Protein AF-A0A8S2G785-F1 (afdb_monomer_lite)

Sequence (229 aa):
SEGKLSAEMQEKLFAELAQNLASLPPELRAKITEQLIKSMDSLPPEVREQVIQQLLSTIDTLPEEERQKVLHDLVKNLASMPEEARHQLINKLMENMNDLEPESRIRLLQELLRDADGLTPAMRDNILQNLLDSLDTLPPEERERVLAELTKNLANLPPSIRQQLIDKLLEKSEELPPEIRDQMYAELLKNVTDMPDEMKRKLVVELLKNVDNMPTSIRQQVMKVIYNS

Foldseek 3Di:
DDDDDPLVRVLVVLLVCLVCLQVDDQVVSLVNLVVSLVCLVVHDPVSSQSNLVSCLVCLVVHDLVSSLVSLVSVLVCLLVYDLVSNVSSLVSCLVCLVVDQLVSSLVSLVSCLVPVVSDDPVSVLSSLVSNLVSLVNDDPVVSLVSLQVCLVCLVVDDPVSSVSSLVVCLVCLVVHDLVSNQSNLVSCLVCVVVDDPVSNVSSLVSCVVCLVVYDPVSNVSSVVSVVVD

pLDDT: mean 85.65, std 6.54, range [39.78, 94.06]

Radius of gyration: 23.66 Å; chains: 1; bounding box: 61×34×66 Å

Organism: NCBI:txid1234261

Structure (mmCIF, N/CA/C/O backbone):
data_AF-A0A8S2G785-F1
#
_entry.id   AF-A0A8S2G785-F1
#
loop_
_atom_site.group_PDB
_atom_site.id
_atom_site.type_symbol
_atom_site.label_atom_id
_atom_site.label_alt_id
_atom_site.label_comp_id
_atom_site.label_asym_id
_atom_site.label_entity_id
_atom_site.label_seq_id
_atom_site.pdbx_PDB_ins_code
_atom_site.Cartn_x
_atom_site.Cartn_y
_atom_site.Cartn_z
_atom_site.occupancy
_atom_site.B_iso_or_equiv
_atom_site.auth_seq_id
_atom_site.auth_comp_id
_atom_site.auth_asym_id
_atom_site.auth_atom_id
_atom_site.pdbx_PDB_model_num
ATOM 1 N N . SER A 1 1 ? -33.234 21.925 27.167 1.00 39.78 1 SER A N 1
ATOM 2 C CA . SER A 1 1 ? -31.847 21.865 26.665 1.00 39.78 1 SER A CA 1
ATOM 3 C C . SER A 1 1 ? -31.346 20.457 26.907 1.00 39.78 1 SER A C 1
ATOM 5 O O . SER A 1 1 ? -30.951 20.118 28.013 1.00 39.78 1 SER A O 1
ATOM 7 N N . GLU A 1 2 ? -31.514 19.594 25.911 1.00 42.72 2 GLU A N 1
ATOM 8 C CA . GLU A 1 2 ? -31.227 18.165 26.019 1.00 42.72 2 GLU A CA 1
ATOM 9 C C . GLU A 1 2 ? -29.713 17.903 26.085 1.00 42.72 2 GLU A C 1
ATOM 11 O O . GLU A 1 2 ? -28.960 18.261 25.184 1.00 42.72 2 GLU A O 1
ATOM 16 N N . GLY A 1 3 ? -29.282 17.285 27.186 1.00 51.62 3 GLY A N 1
ATOM 17 C CA . GLY A 1 3 ? -28.557 16.015 27.127 1.00 51.62 3 GLY A CA 1
ATOM 18 C C . GLY A 1 3 ? -27.138 15.974 26.556 1.00 51.62 3 GLY A C 1
ATOM 19 O O . GLY A 1 3 ? -26.745 14.914 26.080 1.00 51.62 3 GLY A O 1
ATOM 20 N N . LYS A 1 4 ? -26.336 17.045 26.603 1.00 59.59 4 LYS A N 1
ATOM 21 C CA . LYS A 1 4 ? -24.883 16.881 26.405 1.00 59.59 4 LYS A CA 1
ATOM 22 C C . LYS A 1 4 ? -24.244 16.367 27.696 1.00 59.59 4 LYS A C 1
ATOM 24 O O . LYS A 1 4 ? -24.223 17.076 28.698 1.00 59.59 4 LYS A O 1
ATOM 29 N N . LEU A 1 5 ? -23.742 15.130 27.654 1.00 70.19 5 LEU A N 1
ATOM 30 C CA . LEU A 1 5 ? -22.803 14.599 28.647 1.00 70.19 5 LEU A CA 1
ATOM 31 C C . LEU A 1 5 ? -21.617 15.568 28.785 1.00 70.19 5 LEU A C 1
ATOM 33 O O . LEU A 1 5 ? -21.203 16.171 27.792 1.00 70.19 5 LEU A O 1
ATOM 37 N N . SER A 1 6 ? -21.082 15.733 29.998 1.00 83.31 6 SER A N 1
ATOM 38 C CA . SER A 1 6 ? -19.836 16.486 30.173 1.00 83.31 6 SER A CA 1
ATOM 39 C C . SER A 1 6 ? -18.691 15.776 29.442 1.00 83.31 6 SER A C 1
ATOM 41 O O . SER A 1 6 ? -18.745 14.559 29.257 1.00 83.31 6 SER A O 1
ATOM 43 N N . ALA A 1 7 ? -17.653 16.520 29.046 1.00 80.94 7 ALA A N 1
ATOM 44 C CA . ALA A 1 7 ? -16.472 15.945 28.395 1.00 80.94 7 ALA A CA 1
ATOM 45 C C . ALA A 1 7 ? -15.877 14.795 29.230 1.00 80.94 7 ALA A C 1
ATOM 47 O O . ALA A 1 7 ? -15.703 13.695 28.720 1.00 80.94 7 ALA A O 1
ATOM 48 N N . GLU A 1 8 ? -15.744 14.989 30.545 1.00 81.62 8 GLU A N 1
ATOM 49 C CA . GLU A 1 8 ? -15.277 13.955 31.480 1.00 81.62 8 GLU A CA 1
ATOM 50 C C . GLU A 1 8 ? -16.144 12.682 31.468 1.00 81.62 8 GLU A C 1
ATOM 52 O O . GLU A 1 8 ? -15.631 11.564 31.533 1.00 81.62 8 GLU A O 1
ATOM 57 N N . MET A 1 9 ? -17.474 12.817 31.374 1.00 83.75 9 MET A N 1
ATOM 58 C CA . MET A 1 9 ? -18.365 11.654 31.296 1.00 83.75 9 MET A CA 1
ATOM 59 C C . MET A 1 9 ? -18.249 10.938 29.948 1.00 83.75 9 MET A C 1
ATOM 61 O O . MET A 1 9 ? -18.355 9.714 29.910 1.00 83.75 9 MET A O 1
ATOM 65 N N . GLN A 1 10 ? -18.037 11.678 28.856 1.00 81.06 10 GLN A N 1
ATOM 66 C CA . GLN A 1 10 ? -17.811 11.093 27.532 1.00 81.06 10 GLN A CA 1
ATOM 67 C C . GLN A 1 10 ? -16.492 10.322 27.493 1.00 81.06 10 GLN A C 1
ATOM 69 O O . GLN A 1 10 ? -16.475 9.174 27.062 1.00 81.06 10 GLN A O 1
ATOM 74 N N . GLU A 1 11 ? -15.415 10.912 28.002 1.00 82.50 11 GLU A N 1
ATOM 75 C CA . GLU A 1 11 ? -14.097 10.279 28.104 1.00 82.50 11 GLU A CA 1
ATOM 76 C C . GLU A 1 11 ? -14.158 8.975 28.896 1.00 82.50 11 GLU A C 1
ATOM 78 O O . GLU A 1 11 ? -13.703 7.932 28.423 1.00 82.50 11 GLU A O 1
ATOM 83 N N . LYS A 1 12 ? -14.797 9.010 30.072 1.00 86.00 12 LYS A N 1
ATOM 84 C CA . LYS A 1 12 ? -14.968 7.822 30.912 1.00 86.00 12 LYS A CA 1
ATOM 85 C C . LYS A 1 12 ? -15.784 6.738 30.210 1.00 86.00 12 LYS A C 1
ATOM 87 O O . LYS A 1 12 ? -15.412 5.570 30.273 1.00 86.00 12 LYS A O 1
ATOM 92 N N . LEU A 1 13 ? -16.862 7.121 29.524 1.00 87.00 13 LEU A N 1
ATOM 93 C CA . LEU A 1 13 ? -17.687 6.186 28.762 1.00 87.00 13 LEU A CA 1
ATOM 94 C C . LEU A 1 13 ? -16.885 5.524 27.636 1.00 87.00 13 LEU A C 1
ATOM 96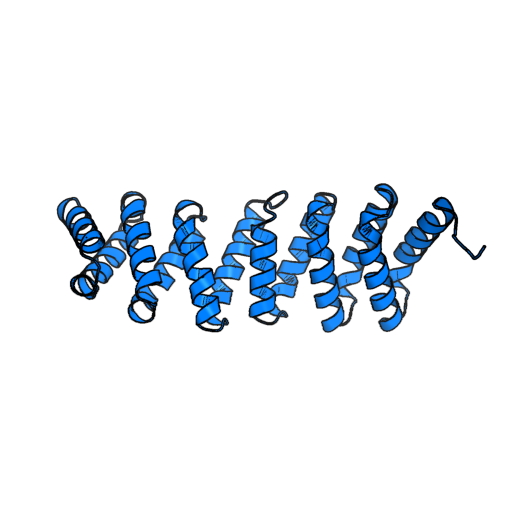 O O . LEU A 1 13 ? -16.971 4.312 27.470 1.00 87.00 13 LEU A O 1
ATOM 100 N N . PHE A 1 14 ? -16.096 6.287 26.877 1.00 86.31 14 PHE A N 1
ATOM 101 C CA . PHE A 1 14 ? -15.273 5.731 25.802 1.00 86.31 14 PHE A CA 1
ATOM 102 C C . PHE A 1 14 ? -14.193 4.783 26.326 1.00 86.31 14 PHE A C 1
ATOM 104 O O . PHE A 1 14 ? -14.017 3.703 25.763 1.00 86.31 14 PHE A O 1
ATOM 111 N N . ALA A 1 15 ? -13.525 5.137 27.427 1.00 84.69 15 ALA A N 1
ATOM 112 C CA . ALA A 1 15 ? -12.554 4.258 28.073 1.00 84.69 15 ALA A CA 1
ATOM 113 C C . ALA A 1 15 ? -13.204 2.950 28.563 1.00 84.69 15 ALA A C 1
ATOM 115 O O . ALA A 1 15 ? -12.663 1.866 28.349 1.00 84.69 15 ALA A O 1
ATOM 116 N N . GLU A 1 16 ? -14.389 3.030 29.172 1.00 88.31 16 GLU A N 1
ATOM 117 C CA . GLU A 1 16 ? -15.129 1.858 29.649 1.00 88.31 16 GLU A CA 1
ATOM 118 C C . GLU A 1 16 ? -15.635 0.979 28.494 1.00 88.31 16 GLU A C 1
ATOM 120 O O . GLU A 1 16 ? -15.522 -0.248 28.554 1.00 88.31 16 GLU A O 1
ATOM 125 N N . LEU A 1 17 ? -16.140 1.585 27.414 1.00 87.19 17 LEU A N 1
ATOM 126 C CA . LEU A 1 17 ? -16.543 0.867 26.201 1.00 87.19 17 LEU A CA 1
ATOM 127 C C . LEU A 1 17 ? -15.363 0.148 25.554 1.00 87.19 17 LEU A C 1
ATOM 129 O O . LEU A 1 17 ? -15.513 -1.003 25.148 1.00 87.19 17 LEU A O 1
ATOM 133 N N . ALA A 1 18 ? -14.197 0.795 25.487 1.00 84.50 18 ALA A N 1
ATOM 134 C CA . ALA A 1 18 ? -12.985 0.160 24.998 1.00 84.50 18 ALA A CA 1
ATOM 135 C C . ALA A 1 18 ? -12.638 -1.053 25.867 1.00 84.50 18 ALA A C 1
ATOM 137 O O . ALA A 1 18 ? -12.607 -2.168 25.356 1.00 84.50 18 ALA A O 1
ATOM 138 N N . GLN A 1 19 ? -12.473 -0.882 27.182 1.00 87.81 19 GLN A N 1
ATOM 139 C CA . GLN A 1 19 ? -12.072 -1.969 28.090 1.00 87.81 19 GLN A CA 1
ATOM 140 C C . GLN A 1 19 ? -12.989 -3.199 28.030 1.00 87.81 19 GLN A C 1
ATOM 142 O O . GLN A 1 19 ? -12.530 -4.325 28.21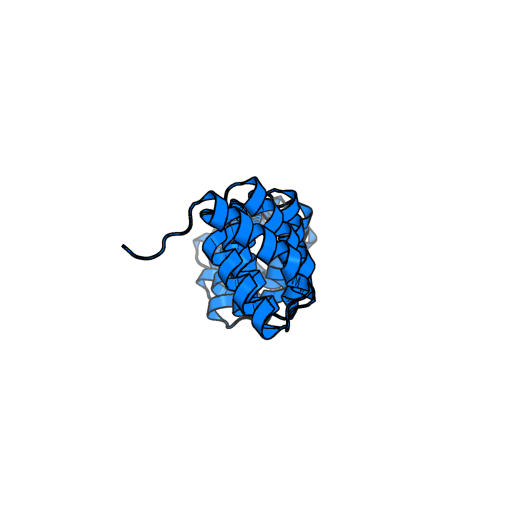5 1.00 87.81 19 GLN A O 1
ATOM 147 N N . ASN A 1 20 ? -14.278 -3.003 27.745 1.00 89.44 20 ASN A N 1
ATOM 148 C CA . ASN A 1 20 ? -15.253 -4.087 27.642 1.00 89.44 20 ASN A CA 1
ATOM 149 C C . ASN A 1 20 ? -15.464 -4.601 26.208 1.00 89.44 20 ASN A C 1
ATOM 151 O O . ASN A 1 20 ? -16.244 -5.524 26.001 1.00 89.44 20 ASN A O 1
ATOM 155 N N . LEU A 1 21 ? -14.773 -4.062 25.203 1.00 87.38 21 LEU A N 1
ATOM 156 C CA . LEU A 1 21 ? -15.019 -4.378 23.794 1.00 87.38 21 LEU A CA 1
ATOM 157 C C . LEU A 1 21 ? -14.899 -5.880 23.489 1.00 87.38 21 LEU A C 1
ATOM 159 O O . LEU A 1 21 ? -15.737 -6.452 22.788 1.00 87.38 21 LEU A O 1
ATOM 163 N N . ALA A 1 22 ? -13.893 -6.538 24.071 1.00 85.06 22 ALA A N 1
ATOM 164 C CA . ALA A 1 22 ? -13.641 -7.967 23.897 1.00 85.06 22 ALA A CA 1
ATOM 165 C C . ALA A 1 22 ? -14.739 -8.871 24.491 1.00 85.06 22 ALA A C 1
ATOM 167 O O . ALA A 1 22 ? -14.868 -10.022 24.074 1.00 85.06 22 ALA A O 1
ATOM 168 N N . SER A 1 23 ? -15.532 -8.381 25.451 1.00 88.44 23 SER A N 1
ATOM 169 C CA . SER A 1 23 ? -16.604 -9.153 26.097 1.00 88.44 23 SER A CA 1
ATOM 170 C C . SER A 1 23 ? -17.970 -8.976 25.425 1.00 88.44 23 SER A C 1
ATOM 172 O O . SER A 1 23 ? -18.900 -9.726 25.719 1.00 88.44 23 SER A O 1
ATOM 174 N N . LEU A 1 24 ? -18.099 -8.026 24.490 1.00 87.62 24 LEU A N 1
ATOM 175 C CA . LEU A 1 24 ? -19.346 -7.780 23.766 1.00 87.62 24 LEU A CA 1
ATOM 176 C C . LEU A 1 24 ? -19.645 -8.882 22.733 1.00 87.62 24 LEU A C 1
ATOM 178 O O . LEU A 1 24 ? -18.708 -9.412 22.131 1.00 87.62 24 LEU A O 1
ATOM 182 N N . PRO A 1 25 ? -20.929 -9.181 22.453 1.00 87.06 25 PRO A N 1
ATOM 183 C CA . PRO A 1 25 ? -21.330 -9.980 21.294 1.00 87.06 25 PRO A CA 1
ATOM 184 C C . PRO A 1 25 ? -20.774 -9.407 19.976 1.00 87.06 25 PRO A C 1
ATOM 186 O O . PRO A 1 25 ? -20.652 -8.181 19.882 1.00 87.06 25 PRO A O 1
ATOM 189 N N . PRO A 1 26 ? -20.474 -10.237 18.956 1.00 80.12 26 PRO A N 1
ATOM 190 C CA . PRO A 1 26 ? -19.818 -9.794 17.720 1.00 80.12 26 PRO A CA 1
ATOM 191 C C . PRO A 1 26 ? -20.488 -8.596 17.030 1.00 80.12 26 PRO A C 1
ATOM 193 O O . PRO A 1 26 ? -19.808 -7.644 16.650 1.00 80.12 26 PRO A O 1
ATOM 196 N N . GLU A 1 27 ? -21.817 -8.589 16.935 1.00 77.69 27 GLU A N 1
ATOM 197 C CA . GLU A 1 27 ? -22.583 -7.538 16.252 1.00 77.69 27 GLU A CA 1
ATOM 198 C C . GLU A 1 27 ? -22.521 -6.206 17.012 1.00 77.69 27 GLU A C 1
ATOM 200 O O . GLU A 1 27 ? -22.412 -5.130 16.420 1.00 77.69 27 GLU A O 1
ATOM 205 N N . LEU A 1 28 ? -22.561 -6.268 18.348 1.00 85.88 28 LEU A N 1
ATOM 206 C CA . LEU A 1 28 ? -22.390 -5.087 19.193 1.00 85.88 28 LEU A CA 1
ATOM 207 C C . LEU A 1 28 ? -20.941 -4.605 19.169 1.00 85.88 28 LEU A C 1
ATOM 209 O O . LEU A 1 28 ? -20.712 -3.399 19.117 1.00 85.88 28 LEU A O 1
ATOM 213 N N . ARG A 1 29 ? -19.974 -5.525 19.149 1.00 87.50 29 ARG A N 1
ATOM 214 C CA . ARG A 1 29 ? -18.547 -5.209 19.065 1.00 87.50 29 ARG A CA 1
ATOM 215 C C . ARG A 1 29 ? -18.236 -4.408 17.807 1.00 87.50 29 ARG A C 1
ATOM 217 O O . ARG A 1 29 ? -17.690 -3.320 17.932 1.00 87.50 29 ARG A O 1
ATOM 224 N N . ALA A 1 30 ? -18.656 -4.878 16.631 1.00 83.94 30 ALA A N 1
ATOM 225 C CA . ALA A 1 30 ? -18.432 -4.172 15.366 1.00 83.94 30 ALA A CA 1
ATOM 226 C C . ALA A 1 30 ? -19.013 -2.746 15.388 1.00 83.94 30 ALA A C 1
ATOM 228 O O . ALA A 1 30 ? -18.335 -1.780 15.032 1.00 83.94 30 ALA A O 1
ATOM 229 N N . LYS A 1 31 ? -20.243 -2.589 15.895 1.00 86.19 31 LYS A N 1
ATOM 230 C CA . LYS A 1 31 ? -20.902 -1.279 16.003 1.00 86.19 31 LYS A CA 1
ATOM 231 C C . LYS A 1 31 ? -20.180 -0.328 16.961 1.00 86.19 31 LYS A C 1
ATOM 233 O O . LYS A 1 31 ? -20.042 0.854 16.649 1.00 86.19 31 LYS A O 1
ATOM 238 N N . ILE A 1 32 ? -19.744 -0.819 18.122 1.00 89.38 32 ILE A N 1
ATOM 239 C CA . ILE A 1 32 ? -18.993 -0.011 19.091 1.00 89.38 32 ILE A CA 1
ATOM 240 C C . ILE A 1 32 ? -17.613 0.343 18.534 1.00 89.38 32 ILE A C 1
ATOM 242 O O . ILE A 1 32 ? -17.214 1.500 18.633 1.00 89.38 32 ILE A O 1
ATOM 246 N N . THR A 1 33 ? -16.924 -0.590 17.877 1.00 89.56 33 THR A N 1
ATOM 247 C CA . THR A 1 33 ? -15.655 -0.322 17.192 1.00 89.56 33 THR A CA 1
ATOM 248 C C . THR A 1 33 ? -15.793 0.800 16.164 1.00 89.56 33 THR A C 1
ATOM 250 O O . THR A 1 33 ? -15.006 1.743 16.184 1.00 89.56 33 THR A O 1
ATOM 253 N N . GLU A 1 34 ? -16.820 0.760 15.311 1.00 86.56 34 GLU A N 1
ATOM 254 C CA . GLU A 1 34 ? -17.068 1.822 14.329 1.00 86.56 34 GLU A CA 1
ATOM 255 C C . GLU A 1 34 ? -17.279 3.189 15.004 1.00 86.56 34 GLU A C 1
ATOM 257 O O . GLU A 1 34 ? -16.770 4.208 14.533 1.00 86.56 34 GLU A O 1
ATOM 262 N N . GLN A 1 35 ? -18.007 3.230 16.124 1.00 88.44 35 GLN A N 1
ATOM 263 C CA . GLN A 1 35 ? -18.200 4.466 16.887 1.00 88.44 35 GLN A CA 1
ATOM 264 C C . GLN A 1 35 ? -16.898 4.974 17.510 1.00 88.44 35 GLN A C 1
ATOM 266 O O . GLN A 1 35 ? -16.619 6.169 17.425 1.00 88.44 35 GLN A O 1
ATOM 271 N N . LEU A 1 36 ? -16.091 4.082 18.089 1.00 90.69 36 LEU A N 1
ATOM 272 C CA . LEU A 1 36 ? -14.797 4.427 18.675 1.00 90.69 36 LEU A CA 1
ATOM 273 C C . LEU A 1 36 ? -13.855 5.035 17.631 1.00 90.69 36 LEU A C 1
ATOM 275 O O . LEU A 1 36 ? -13.264 6.082 17.887 1.00 90.69 36 LEU A O 1
ATOM 279 N N . ILE A 1 37 ? -13.778 4.439 16.438 1.00 90.12 37 ILE A N 1
ATOM 280 C CA . ILE A 1 37 ? -12.93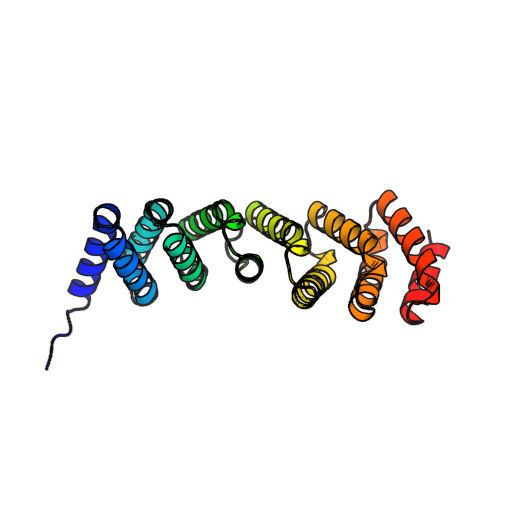4 4.950 15.349 1.00 90.12 37 ILE A CA 1
ATOM 281 C C . ILE A 1 37 ? -13.420 6.324 14.873 1.00 90.12 37 ILE A C 1
ATOM 283 O O . ILE A 1 37 ? -12.615 7.237 14.716 1.00 90.12 37 ILE A O 1
ATOM 287 N N . LYS A 1 38 ? -14.735 6.521 14.705 1.00 88.50 38 LYS A N 1
ATOM 288 C CA . LYS A 1 38 ? -15.301 7.825 14.298 1.00 88.50 38 LYS A CA 1
ATOM 289 C C . LYS A 1 38 ? -15.067 8.937 15.317 1.00 88.50 38 LYS A C 1
ATOM 291 O O . LYS A 1 38 ? -15.037 10.105 14.942 1.00 88.50 38 LYS A O 1
ATOM 296 N N . SER A 1 39 ? -14.951 8.593 16.595 1.00 88.25 39 SER A N 1
ATOM 297 C CA . SER A 1 39 ? -14.707 9.558 17.667 1.00 88.25 39 SER A CA 1
ATOM 298 C C . SER A 1 39 ? -13.222 9.792 17.948 1.00 88.25 39 SER A C 1
ATOM 300 O O . SER A 1 39 ? -12.910 10.691 18.726 1.00 88.25 39 SER A O 1
ATOM 302 N N . MET A 1 40 ? -12.314 9.049 17.311 1.00 87.00 40 MET A N 1
ATOM 303 C CA . MET A 1 40 ? -10.894 8.976 17.665 1.00 87.00 40 MET A CA 1
ATOM 304 C C . MET A 1 40 ? -10.188 10.336 17.730 1.00 87.00 40 MET A C 1
ATOM 306 O O . MET A 1 40 ? -9.513 10.626 18.718 1.00 87.00 40 MET A O 1
ATOM 310 N N . ASP A 1 41 ? -10.407 11.205 16.744 1.00 85.56 41 ASP A N 1
ATOM 311 C CA . ASP A 1 41 ? -9.791 12.541 16.695 1.00 85.56 41 ASP A CA 1
ATOM 312 C C . ASP A 1 41 ? -10.284 13.491 17.795 1.00 85.56 41 ASP A C 1
ATOM 314 O O . ASP A 1 41 ? -9.602 14.455 18.143 1.00 85.56 41 ASP A O 1
ATOM 318 N N . SER A 1 42 ? -11.465 13.225 18.358 1.00 85.88 42 SER A N 1
ATOM 319 C CA . SER A 1 42 ? -12.061 14.036 19.425 1.00 85.88 42 SER A CA 1
ATOM 320 C C . SER A 1 42 ? -11.696 13.570 20.836 1.00 85.88 42 SER A C 1
ATOM 322 O O . SER A 1 42 ? -12.042 14.246 21.804 1.00 85.88 42 SER A O 1
ATOM 324 N N . LEU A 1 43 ? -11.012 12.428 20.965 1.00 85.25 43 LEU A N 1
ATOM 325 C CA . LEU A 1 43 ? -10.616 11.874 22.257 1.00 85.25 43 LEU A CA 1
ATOM 326 C C . LEU A 1 43 ? -9.334 12.540 22.787 1.00 85.25 43 LEU A C 1
ATOM 328 O O . LEU A 1 43 ? -8.419 12.820 22.001 1.00 85.25 43 LEU A O 1
ATOM 332 N N . PRO A 1 44 ? -9.211 12.728 24.117 1.00 86.75 44 PRO A N 1
ATOM 333 C CA . PRO A 1 44 ? -7.938 13.079 24.737 1.00 86.75 44 PRO A CA 1
ATOM 334 C C . PRO A 1 44 ? -6.847 12.053 24.400 1.00 86.75 44 PRO A C 1
ATOM 336 O O . PRO A 1 44 ? -7.171 10.872 24.240 1.00 86.75 44 PRO A O 1
ATOM 339 N N . PRO A 1 45 ? -5.564 12.459 24.328 1.00 85.69 45 PRO A N 1
ATOM 340 C CA . PRO A 1 45 ? -4.467 11.581 23.918 1.00 85.69 45 PRO A CA 1
ATOM 341 C C . PRO A 1 45 ? -4.408 10.244 24.666 1.00 85.69 45 PRO A C 1
ATOM 343 O O . PRO A 1 45 ? -4.285 9.200 24.030 1.00 85.69 45 PRO A O 1
ATOM 346 N N . GLU A 1 46 ? -4.565 10.258 25.989 1.00 85.81 46 GLU A N 1
ATOM 347 C CA . GLU A 1 46 ? -4.470 9.067 26.838 1.00 85.81 46 GLU A CA 1
ATOM 348 C C . GLU A 1 46 ? -5.640 8.102 26.600 1.00 85.81 46 GLU A C 1
ATOM 350 O O . GLU A 1 46 ? -5.455 6.887 26.531 1.00 85.81 46 GLU A O 1
ATOM 355 N N . VAL A 1 47 ? -6.855 8.636 26.430 1.00 87.44 47 VAL A N 1
ATOM 356 C CA . VAL A 1 47 ? -8.049 7.832 26.119 1.00 87.44 47 VAL A CA 1
ATOM 357 C C . VAL A 1 47 ? -7.951 7.277 24.702 1.00 87.44 47 VAL A C 1
ATOM 359 O O . VAL A 1 47 ? -8.248 6.106 24.475 1.00 87.44 47 VAL A O 1
ATOM 362 N N . ARG A 1 48 ? -7.490 8.093 23.749 1.00 89.19 48 ARG A N 1
ATOM 363 C CA . ARG A 1 48 ? -7.262 7.680 22.362 1.00 89.19 48 ARG A CA 1
ATOM 364 C C . ARG A 1 48 ? -6.282 6.516 22.286 1.00 89.19 48 ARG A C 1
ATOM 366 O O . ARG A 1 48 ? -6.560 5.541 21.597 1.00 89.19 48 ARG A O 1
ATOM 373 N N . GLU A 1 49 ? -5.165 6.594 23.003 1.00 88.00 49 GLU A N 1
ATOM 374 C CA . GLU A 1 49 ? -4.177 5.516 23.048 1.00 88.00 49 GLU A CA 1
ATOM 375 C C . GLU A 1 49 ? -4.778 4.216 23.597 1.00 88.00 49 GLU A C 1
ATOM 377 O O . GLU A 1 49 ? -4.634 3.166 22.970 1.00 88.00 49 GLU A O 1
ATOM 382 N N . GLN A 1 50 ? -5.524 4.280 24.705 1.00 87.19 50 GLN A N 1
ATOM 383 C CA . GLN A 1 50 ? -6.216 3.111 25.264 1.00 87.19 50 GLN A CA 1
ATOM 384 C C . GLN A 1 50 ? -7.211 2.498 24.274 1.00 87.19 50 GLN A C 1
ATOM 386 O O . GLN A 1 50 ? -7.239 1.279 24.103 1.00 87.19 50 GLN A O 1
ATOM 391 N N . VAL A 1 51 ? -8.005 3.337 23.602 1.00 89.94 51 VAL A N 1
ATOM 392 C CA . VAL A 1 51 ? -8.953 2.898 22.572 1.00 89.94 51 VAL A CA 1
ATOM 393 C C . VAL A 1 51 ? -8.213 2.187 21.443 1.00 89.94 51 VAL A C 1
ATOM 395 O O . VAL A 1 51 ? -8.576 1.063 21.110 1.00 89.94 51 VAL A O 1
ATOM 398 N N . ILE A 1 52 ? -7.149 2.781 20.896 1.00 90.88 52 ILE A N 1
ATOM 399 C CA . ILE A 1 52 ? -6.371 2.183 19.803 1.00 90.88 52 ILE A CA 1
ATOM 400 C C . ILE A 1 52 ? -5.803 0.819 20.213 1.00 90.88 52 ILE A C 1
ATOM 402 O O . ILE A 1 52 ? -5.992 -0.158 19.490 1.00 90.88 52 ILE A O 1
ATOM 406 N N . GLN A 1 53 ? -5.165 0.717 21.381 1.00 89.81 53 GLN A N 1
ATOM 407 C CA . GLN A 1 53 ? -4.599 -0.549 21.870 1.00 89.81 53 GLN A CA 1
ATOM 408 C C . GLN A 1 53 ? -5.667 -1.641 22.016 1.00 89.81 53 GLN A C 1
ATOM 410 O O . GLN A 1 53 ? -5.462 -2.814 21.685 1.00 89.81 53 GLN A O 1
ATOM 415 N N . GLN A 1 54 ? -6.854 -1.257 22.470 1.00 89.44 54 GLN A N 1
ATOM 416 C CA . GLN A 1 54 ? -7.952 -2.187 22.663 1.00 89.44 54 GLN A CA 1
ATOM 417 C C . GLN A 1 54 ? -8.622 -2.608 21.348 1.00 89.44 54 GLN A C 1
ATOM 419 O O . GLN A 1 54 ? -9.042 -3.760 21.209 1.00 89.44 54 GLN A O 1
ATOM 424 N N . LEU A 1 55 ? -8.682 -1.710 20.363 1.00 90.94 55 LEU A N 1
ATOM 425 C CA . LEU A 1 55 ? -9.104 -2.030 19.000 1.00 90.94 55 LEU A CA 1
ATOM 426 C C . LEU A 1 55 ? -8.125 -3.005 18.340 1.00 90.94 55 LEU A C 1
ATOM 428 O O . LEU A 1 55 ? -8.544 -4.038 17.819 1.00 90.94 55 LEU A O 1
ATOM 432 N N . LEU A 1 56 ? -6.821 -2.734 18.428 1.00 90.44 56 LEU A N 1
ATOM 433 C CA . LEU A 1 56 ? -5.789 -3.598 17.855 1.00 90.44 56 LEU A CA 1
ATOM 434 C C . LEU A 1 56 ? -5.806 -4.996 18.482 1.00 90.44 56 LEU A C 1
ATOM 436 O O . LEU A 1 56 ? -5.754 -5.983 17.755 1.00 90.44 56 LEU A O 1
ATOM 440 N N . SER A 1 57 ? -5.967 -5.109 19.802 1.00 89.00 57 SER A N 1
ATOM 441 C CA . SER A 1 57 ? -6.027 -6.420 20.472 1.00 89.00 57 SER A CA 1
ATOM 442 C C . SER A 1 57 ? -7.301 -7.226 20.185 1.00 89.00 57 SER A C 1
ATOM 444 O O . SER A 1 57 ? -7.328 -8.428 20.444 1.00 89.00 57 SER A O 1
ATOM 446 N N . THR A 1 58 ? -8.354 -6.604 19.643 1.00 88.12 58 THR A N 1
ATOM 447 C CA . THR A 1 58 ? -9.638 -7.274 19.363 1.00 88.12 58 THR A CA 1
ATOM 448 C C . THR A 1 58 ? -9.920 -7.487 17.882 1.00 88.12 58 THR A C 1
ATOM 450 O O . THR A 1 58 ? -10.810 -8.276 17.562 1.00 88.12 58 THR A O 1
ATOM 453 N N . ILE A 1 59 ? -9.160 -6.864 16.978 1.00 86.62 59 ILE A N 1
ATOM 454 C CA . ILE A 1 59 ? -9.342 -6.972 15.522 1.00 86.62 59 ILE A CA 1
ATOM 455 C C . ILE A 1 59 ? -9.433 -8.424 15.039 1.00 86.62 59 ILE A C 1
ATOM 457 O O . ILE A 1 59 ? -10.339 -8.756 14.278 1.00 86.62 59 ILE A O 1
ATOM 461 N N . ASP A 1 60 ? -8.569 -9.311 15.538 1.00 85.88 60 ASP A N 1
ATOM 462 C CA . ASP A 1 60 ? -8.499 -10.705 15.066 1.00 85.88 60 ASP A CA 1
ATOM 463 C C . ASP A 1 60 ? -9.722 -11.533 15.490 1.00 85.88 60 ASP A C 1
ATOM 465 O O . ASP A 1 60 ? -9.963 -12.623 14.982 1.00 85.88 60 ASP A O 1
ATOM 469 N N . THR A 1 61 ? -10.506 -11.017 16.438 1.00 85.19 61 THR A N 1
ATOM 470 C CA . THR A 1 61 ? -11.721 -11.666 16.943 1.00 85.19 61 THR A CA 1
ATOM 471 C C . THR A 1 61 ? -12.983 -11.234 16.200 1.00 85.19 61 THR A C 1
ATOM 473 O O . THR A 1 61 ? -14.070 -11.734 16.499 1.00 85.19 61 THR A O 1
ATOM 476 N N . LEU A 1 62 ? -12.864 -10.276 15.277 1.00 83.50 62 LEU A N 1
ATOM 477 C CA . LEU A 1 62 ? -13.976 -9.801 14.465 1.00 83.50 62 LEU A CA 1
ATOM 478 C C . LEU A 1 62 ? -14.253 -10.771 13.304 1.00 83.50 62 LEU A C 1
ATOM 480 O O . LEU A 1 62 ? -13.311 -11.346 12.745 1.00 83.50 62 LEU A O 1
ATOM 484 N N . PRO A 1 63 ? -15.530 -10.918 12.895 1.00 84.88 63 PRO A N 1
ATOM 485 C CA . PRO A 1 63 ? -15.873 -11.533 11.615 1.00 84.88 63 PRO A CA 1
ATOM 486 C C . PRO A 1 63 ? -15.104 -10.873 10.466 1.00 84.88 63 PRO A C 1
ATOM 488 O O . PRO A 1 63 ? -14.801 -9.687 10.534 1.00 84.88 63 PRO A O 1
ATOM 491 N N . GLU A 1 64 ? -14.798 -11.631 9.414 1.00 84.25 64 GLU A N 1
ATOM 492 C CA . GLU A 1 64 ? -13.909 -11.204 8.325 1.00 84.25 64 GLU A CA 1
ATOM 493 C C . GLU A 1 64 ? -14.300 -9.873 7.677 1.00 84.25 64 GLU A C 1
ATOM 495 O O . GLU 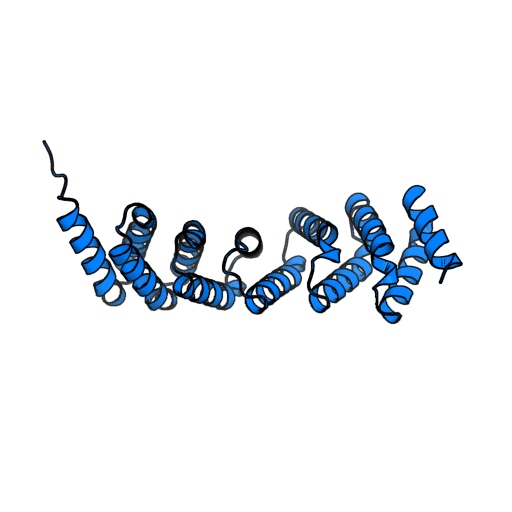A 1 64 ? -13.477 -8.960 7.648 1.00 84.25 64 GLU A O 1
ATOM 500 N N . GLU A 1 65 ? -15.555 -9.725 7.248 1.00 84.31 65 GLU A N 1
ATOM 501 C CA . GLU A 1 65 ? -16.042 -8.483 6.628 1.00 84.31 65 GLU A CA 1
ATOM 502 C C . GLU A 1 65 ? -15.834 -7.268 7.549 1.00 84.31 65 GLU A C 1
ATOM 504 O O . GLU A 1 65 ? -15.355 -6.213 7.123 1.00 84.31 65 GLU A O 1
ATOM 509 N N . GLU A 1 66 ? -16.099 -7.438 8.847 1.00 86.00 66 GLU A N 1
ATOM 510 C CA . GLU A 1 66 ? -15.953 -6.355 9.819 1.00 86.00 66 GLU A CA 1
ATOM 511 C C . GLU A 1 66 ? -14.502 -6.094 10.184 1.00 86.00 66 GLU A C 1
ATOM 513 O O . GLU A 1 66 ? -14.110 -4.941 10.364 1.00 86.00 66 GLU A O 1
ATOM 518 N N . ARG A 1 67 ? -13.674 -7.138 10.234 1.00 87.00 67 ARG A N 1
ATOM 519 C CA . ARG A 1 67 ? -12.230 -7.015 10.413 1.00 87.00 67 ARG A CA 1
ATOM 520 C C . ARG A 1 67 ? -11.629 -6.158 9.302 1.00 87.00 67 ARG A C 1
ATOM 522 O O . ARG A 1 67 ? -10.890 -5.223 9.600 1.00 87.00 67 ARG A O 1
ATOM 529 N N . GLN A 1 68 ? -11.988 -6.424 8.046 1.00 85.94 68 GLN A N 1
ATOM 530 C CA . GLN A 1 68 ? -11.511 -5.661 6.890 1.00 85.94 68 GLN A CA 1
ATOM 531 C C . GLN A 1 68 ? -11.957 -4.195 6.946 1.00 85.94 68 GLN A C 1
ATOM 533 O O . GLN A 1 68 ? -11.137 -3.290 6.775 1.00 85.94 68 GLN A O 1
ATOM 538 N N . LYS A 1 69 ? -13.237 -3.945 7.249 1.00 85.94 69 LYS A N 1
ATOM 539 C CA . LYS A 1 69 ? -13.775 -2.585 7.395 1.00 85.94 69 LYS A CA 1
ATOM 540 C C . LYS A 1 69 ? -13.060 -1.805 8.501 1.00 85.94 69 LYS A C 1
ATOM 542 O O . LYS A 1 69 ? -12.642 -0.670 8.284 1.00 85.94 69 LYS A O 1
ATOM 547 N N . VAL A 1 70 ? -12.878 -2.425 9.666 1.00 87.81 70 VAL A N 1
ATOM 548 C CA . VAL A 1 70 ? -12.196 -1.822 10.820 1.00 87.81 70 VAL A CA 1
ATOM 549 C C . VAL A 1 70 ? -10.740 -1.502 10.507 1.00 87.81 70 VAL A C 1
ATOM 551 O O . VAL A 1 70 ? -10.286 -0.398 10.799 1.00 87.81 70 VAL A O 1
ATOM 554 N N . LEU A 1 71 ? -10.019 -2.433 9.884 1.00 88.38 71 LEU A N 1
ATOM 555 C CA . LEU A 1 71 ? -8.641 -2.227 9.446 1.00 88.38 71 LEU A CA 1
ATOM 556 C C . LEU A 1 71 ? -8.526 -1.037 8.480 1.00 88.38 71 LEU A C 1
ATOM 558 O O . LEU A 1 71 ? -7.676 -0.170 8.681 1.00 88.38 71 LEU A O 1
ATOM 562 N N . HIS A 1 72 ? -9.416 -0.946 7.490 1.00 85.00 72 HIS A N 1
ATOM 563 C CA . HIS A 1 72 ? -9.452 0.175 6.548 1.00 85.00 72 HIS A CA 1
ATOM 564 C C . HIS A 1 72 ? -9.765 1.517 7.236 1.00 85.00 72 HIS A C 1
ATOM 566 O O . HIS A 1 72 ? -9.122 2.529 6.959 1.00 85.00 72 HIS A O 1
ATOM 572 N N . ASP A 1 73 ? -10.719 1.548 8.167 1.00 87.06 73 ASP A N 1
ATOM 573 C CA . ASP A 1 73 ? -11.062 2.776 8.893 1.00 87.06 73 ASP A CA 1
ATOM 574 C C . ASP A 1 73 ? -9.957 3.219 9.868 1.00 87.06 73 ASP A C 1
ATOM 576 O O . ASP A 1 73 ? -9.750 4.419 10.078 1.00 87.06 73 ASP A O 1
ATOM 580 N N . LEU A 1 74 ? -9.195 2.277 10.427 1.00 88.50 74 LEU A N 1
ATOM 581 C CA . LEU A 1 74 ? -8.034 2.577 11.266 1.00 88.50 74 LEU A CA 1
ATOM 582 C C . LEU A 1 74 ? -6.875 3.182 10.468 1.00 88.50 74 LEU A C 1
ATOM 584 O O . LEU A 1 74 ? -6.204 4.074 10.984 1.00 88.50 74 LEU A O 1
ATOM 588 N N . VAL A 1 75 ? -6.673 2.777 9.211 1.00 87.50 75 VAL A N 1
ATOM 589 C CA . VAL A 1 75 ? -5.628 3.355 8.339 1.00 87.50 75 VAL A CA 1
ATOM 590 C C . VAL A 1 75 ? -5.833 4.853 8.137 1.00 87.50 75 VAL A C 1
ATOM 592 O O . VAL A 1 75 ? -4.870 5.612 8.168 1.00 87.50 75 VAL A O 1
ATOM 595 N N . LYS A 1 76 ? -7.084 5.320 8.059 1.00 84.56 76 LYS A N 1
ATOM 596 C CA . LYS A 1 76 ? -7.407 6.759 7.961 1.00 84.56 76 LYS A CA 1
ATOM 597 C C . LYS A 1 76 ? -6.917 7.573 9.163 1.00 84.56 76 LYS A C 1
ATOM 599 O O . LYS A 1 76 ? -6.782 8.786 9.062 1.00 84.56 76 LYS A O 1
ATOM 604 N N . ASN A 1 77 ? -6.660 6.908 10.288 1.00 84.56 77 ASN A N 1
ATOM 605 C CA . ASN A 1 77 ? -6.162 7.507 11.520 1.00 84.56 77 ASN A CA 1
ATOM 606 C C . ASN A 1 77 ? -4.671 7.218 11.758 1.00 84.56 77 ASN A C 1
ATOM 608 O O . ASN A 1 77 ? -4.136 7.648 12.776 1.00 84.56 77 ASN A O 1
ATOM 612 N N . LEU A 1 78 ? -3.982 6.509 10.854 1.00 85.62 78 LEU A N 1
ATOM 613 C CA . LEU A 1 78 ? -2.608 6.033 11.052 1.00 85.62 78 LEU A CA 1
ATOM 614 C C . LEU A 1 78 ? -1.663 7.165 11.485 1.00 85.62 78 LEU A C 1
ATOM 616 O O . LEU A 1 78 ? -0.932 7.014 12.460 1.00 85.62 78 LEU A O 1
ATOM 620 N N . ALA A 1 79 ? -1.737 8.325 10.828 1.00 82.50 79 ALA A N 1
ATOM 621 C CA . ALA A 1 79 ? -0.876 9.476 11.105 1.00 82.50 79 ALA A CA 1
ATOM 622 C C . ALA A 1 79 ? -1.013 10.042 12.535 1.00 82.50 79 ALA A C 1
ATOM 624 O O . ALA A 1 79 ? -0.051 10.598 13.066 1.00 82.50 79 ALA A O 1
ATOM 625 N N . SER A 1 80 ? -2.180 9.901 13.177 1.00 81.44 80 SER A N 1
ATOM 626 C CA . SER A 1 80 ? -2.435 10.402 14.538 1.00 81.44 80 SER A CA 1
ATOM 627 C C . SER A 1 80 ? -2.170 9.361 15.634 1.00 81.44 80 SER A C 1
ATOM 629 O O . SER A 1 80 ? -2.239 9.688 16.826 1.00 81.44 80 SER A O 1
ATOM 631 N N . MET A 1 81 ? -1.838 8.120 15.258 1.00 85.94 81 MET A N 1
ATOM 632 C CA . MET A 1 81 ? -1.545 7.046 16.205 1.00 85.94 81 MET A CA 1
ATOM 633 C C . MET A 1 81 ? -0.118 7.142 16.773 1.00 85.94 81 MET A C 1
ATOM 635 O O . MET A 1 81 ? 0.810 7.544 16.060 1.00 85.94 81 MET A O 1
ATOM 639 N N . PRO A 1 82 ? 0.090 6.701 18.031 1.00 86.62 82 PRO A N 1
ATOM 640 C CA . PRO A 1 82 ? 1.424 6.437 18.567 1.00 86.62 82 PRO A CA 1
ATOM 641 C C . PRO A 1 82 ? 2.204 5.450 17.688 1.00 86.62 82 PRO A C 1
ATOM 643 O O . PRO A 1 82 ? 1.617 4.550 17.090 1.00 86.62 82 PRO A O 1
ATOM 646 N N . GLU A 1 83 ? 3.531 5.586 17.642 1.00 86.88 83 GLU A N 1
ATOM 647 C CA . GLU A 1 83 ? 4.403 4.791 16.761 1.00 86.88 83 GLU A CA 1
ATOM 648 C C . GLU A 1 83 ? 4.204 3.278 16.916 1.00 86.88 83 GLU A C 1
ATOM 650 O O . GLU A 1 83 ? 3.992 2.579 15.929 1.00 86.88 83 GLU A O 1
ATOM 655 N N . GLU A 1 84 ? 4.179 2.785 18.154 1.00 88.19 84 GLU A N 1
ATOM 656 C CA . GLU A 1 84 ? 3.982 1.361 18.437 1.00 88.19 84 GLU A CA 1
ATOM 657 C C . GLU A 1 84 ? 2.623 0.852 17.929 1.00 88.19 84 GLU A C 1
ATOM 659 O O . GLU A 1 84 ? 2.525 -0.224 17.341 1.00 88.19 84 GLU A O 1
ATOM 664 N N . ALA A 1 85 ? 1.569 1.658 18.076 1.00 89.50 85 ALA A N 1
ATOM 665 C CA . ALA A 1 85 ? 0.250 1.313 17.564 1.00 89.50 85 ALA A CA 1
ATOM 666 C C . ALA A 1 85 ? 0.205 1.308 16.027 1.00 89.50 85 ALA A C 1
ATOM 668 O O . ALA A 1 85 ? -0.424 0.424 15.443 1.00 89.50 85 ALA A O 1
ATOM 669 N N . ARG A 1 86 ? 0.906 2.241 15.362 1.00 89.69 86 ARG A N 1
ATOM 670 C CA . ARG A 1 86 ? 1.050 2.226 13.895 1.00 89.69 86 ARG A CA 1
ATOM 671 C C . ARG A 1 86 ? 1.711 0.939 13.427 1.00 89.69 86 ARG A C 1
ATOM 673 O O . ARG A 1 86 ? 1.189 0.284 12.531 1.00 89.69 86 ARG A O 1
ATOM 680 N N . HIS A 1 87 ? 2.825 0.556 14.048 1.00 89.81 87 HIS A N 1
ATOM 681 C CA . HIS A 1 87 ? 3.550 -0.665 13.701 1.00 89.81 87 HIS A CA 1
ATOM 682 C C . HIS A 1 87 ? 2.676 -1.913 13.847 1.00 89.81 87 HIS A C 1
ATOM 684 O O . HIS A 1 87 ? 2.638 -2.750 12.945 1.00 89.81 87 HIS A O 1
ATOM 690 N N . GLN A 1 88 ? 1.933 -2.020 14.948 1.00 91.12 88 GLN A N 1
ATOM 691 C CA . GLN A 1 88 ? 1.003 -3.126 15.167 1.00 91.12 88 GLN A CA 1
ATOM 692 C C . GLN A 1 88 ? -0.128 -3.148 14.136 1.00 91.12 88 GLN A C 1
ATOM 694 O O . GLN A 1 88 ? -0.436 -4.215 13.604 1.00 91.12 88 GLN A O 1
ATOM 699 N N . LEU A 1 89 ? -0.719 -1.991 13.815 1.00 91.25 89 LEU A N 1
ATOM 700 C CA . LEU A 1 89 ? -1.744 -1.891 12.777 1.00 91.25 89 LEU A CA 1
ATOM 701 C C . LEU A 1 89 ? -1.200 -2.336 11.418 1.00 91.25 89 LEU A C 1
ATOM 703 O O . LEU A 1 89 ? -1.825 -3.159 10.758 1.00 91.25 89 LEU A O 1
ATOM 707 N N . ILE A 1 90 ? -0.026 -1.842 11.020 1.00 90.94 90 ILE A N 1
ATOM 708 C CA . ILE A 1 90 ? 0.613 -2.206 9.750 1.00 90.94 90 ILE A CA 1
ATOM 709 C C . ILE A 1 90 ? 0.864 -3.711 9.691 1.00 90.94 90 ILE A C 1
ATOM 711 O O . ILE A 1 90 ? 0.491 -4.339 8.707 1.00 90.94 90 ILE A O 1
ATOM 715 N N . ASN A 1 91 ? 1.420 -4.315 10.743 1.00 89.62 91 ASN A N 1
ATOM 716 C CA . ASN A 1 91 ? 1.645 -5.763 10.774 1.00 89.62 91 ASN A CA 1
ATOM 717 C C . ASN A 1 91 ? 0.337 -6.544 10.589 1.00 89.62 91 ASN A C 1
ATOM 719 O O . ASN A 1 91 ? 0.278 -7.444 9.754 1.00 89.62 91 ASN A O 1
ATOM 723 N N . LYS A 1 92 ? -0.734 -6.141 11.280 1.00 89.75 92 LYS A N 1
ATOM 724 C CA . LYS A 1 92 ? -2.061 -6.754 11.127 1.00 89.75 92 LYS A CA 1
ATOM 725 C C . LYS A 1 92 ? -2.633 -6.587 9.726 1.00 89.75 92 LYS A C 1
ATOM 727 O O . LYS A 1 92 ? -3.207 -7.532 9.190 1.00 89.75 92 LYS A O 1
ATOM 732 N N . LEU A 1 93 ? -2.467 -5.416 9.111 1.00 90.31 93 LEU A N 1
ATOM 733 C CA . LEU A 1 93 ? -2.859 -5.204 7.717 1.00 90.31 93 LEU A CA 1
ATOM 734 C C . LEU A 1 93 ? -2.106 -6.170 6.804 1.00 90.31 93 LEU A C 1
ATOM 736 O O . LEU A 1 93 ? -2.740 -6.838 5.995 1.00 90.31 93 LEU A O 1
ATOM 740 N N . MET A 1 94 ? -0.784 -6.287 6.964 1.00 88.44 94 MET A N 1
ATOM 741 C CA . MET A 1 94 ? 0.041 -7.183 6.147 1.00 88.44 94 MET A CA 1
ATOM 742 C C . MET A 1 94 ? -0.365 -8.656 6.302 1.00 88.44 94 MET A C 1
ATOM 744 O O . MET A 1 94 ? -0.405 -9.376 5.309 1.00 88.44 94 MET A O 1
ATOM 748 N N . GLU A 1 95 ? -0.722 -9.097 7.510 1.00 88.81 95 GLU A N 1
ATOM 749 C CA . GLU A 1 95 ? -1.221 -10.458 7.771 1.00 88.81 95 GLU A CA 1
ATOM 750 C C . GLU A 1 95 ? -2.562 -10.747 7.076 1.00 88.81 95 GLU A C 1
ATOM 752 O O . GLU A 1 95 ? -2.791 -11.868 6.632 1.00 88.81 95 GLU A O 1
ATOM 757 N N . ASN A 1 96 ? -3.426 -9.735 6.942 1.00 86.38 96 ASN A N 1
ATOM 758 C CA . ASN A 1 96 ? -4.768 -9.854 6.354 1.00 86.38 96 ASN A CA 1
ATOM 759 C C . ASN A 1 96 ? -4.830 -9.389 4.886 1.00 86.38 96 ASN A C 1
ATOM 761 O O . ASN A 1 96 ? -5.898 -9.369 4.277 1.00 86.38 96 ASN A O 1
ATOM 765 N N . MET A 1 97 ? -3.695 -9.001 4.301 1.00 86.12 97 MET A N 1
ATOM 766 C CA . MET A 1 97 ? -3.634 -8.359 2.985 1.00 86.12 97 MET A CA 1
ATOM 767 C C . MET A 1 97 ? -4.198 -9.256 1.878 1.00 86.12 97 MET A C 1
ATOM 769 O O . MET A 1 97 ? -4.820 -8.775 0.932 1.00 86.12 97 MET A O 1
ATOM 773 N N . ASN A 1 98 ? -4.003 -10.571 2.016 1.00 84.50 98 ASN A N 1
ATOM 774 C CA . ASN A 1 98 ? -4.446 -11.565 1.044 1.00 84.50 98 ASN A CA 1
ATOM 775 C C . ASN A 1 98 ? -5.957 -11.819 1.038 1.00 84.50 98 ASN A C 1
ATOM 777 O O . ASN A 1 98 ? -6.454 -12.329 0.033 1.00 84.50 98 ASN A O 1
ATOM 781 N N . ASP A 1 99 ? -6.666 -11.409 2.088 1.00 84.56 99 ASP A N 1
ATOM 782 C CA . ASP A 1 99 ? -8.121 -11.555 2.201 1.00 84.56 99 ASP A CA 1
ATOM 783 C C . ASP A 1 99 ? -8.858 -10.393 1.511 1.00 84.56 99 ASP A C 1
ATOM 785 O O . ASP A 1 99 ? -10.061 -10.452 1.268 1.00 84.56 99 ASP A O 1
ATOM 789 N N . LEU A 1 100 ? -8.142 -9.312 1.181 1.00 84.25 100 LEU A N 1
ATOM 790 C CA . LEU A 1 100 ? -8.715 -8.145 0.522 1.00 84.25 100 LEU A CA 1
ATOM 791 C C . LEU A 1 100 ? -8.871 -8.373 -0.982 1.00 84.25 100 LEU A C 1
ATOM 793 O O . LEU A 1 100 ? -7.942 -8.846 -1.649 1.00 84.25 100 LEU A O 1
ATOM 797 N N . GLU A 1 101 ? -9.999 -7.905 -1.521 1.00 87.00 101 GLU A N 1
ATOM 798 C CA . GLU A 1 101 ? -10.211 -7.765 -2.963 1.00 87.00 101 GLU A CA 1
ATOM 799 C C . GLU A 1 101 ? -9.050 -6.990 -3.620 1.00 87.00 101 GLU A C 1
ATOM 801 O O . GLU A 1 101 ? -8.588 -5.994 -3.041 1.00 87.00 101 GLU A O 1
ATOM 806 N N . PRO A 1 102 ? -8.583 -7.391 -4.822 1.00 87.38 102 PRO A N 1
ATOM 807 C CA . PRO A 1 102 ? -7.375 -6.850 -5.454 1.00 87.38 102 PRO A CA 1
ATOM 808 C C . PRO A 1 102 ? -7.285 -5.324 -5.470 1.00 87.38 102 PRO A C 1
ATOM 810 O O . PRO A 1 102 ? -6.267 -4.749 -5.088 1.00 87.38 102 PRO A O 1
ATOM 813 N N . GLU A 1 103 ? -8.360 -4.639 -5.855 1.00 86.38 103 GLU A N 1
ATOM 814 C CA . GLU A 1 103 ? -8.349 -3.179 -5.908 1.00 86.38 103 GLU A CA 1
ATOM 815 C C . GLU A 1 103 ? -8.242 -2.537 -4.519 1.00 86.38 103 GLU A C 1
ATOM 817 O O . GLU A 1 103 ? -7.528 -1.552 -4.337 1.00 86.38 103 GLU A O 1
ATOM 822 N N . SER A 1 104 ? -8.951 -3.082 -3.525 1.00 86.00 104 SER A N 1
ATOM 823 C CA . SER A 1 104 ? -8.914 -2.579 -2.147 1.00 86.00 104 SER A CA 1
ATOM 824 C C . SER A 1 104 ? -7.543 -2.798 -1.521 1.00 86.00 104 SER A C 1
ATOM 826 O O . SER A 1 104 ? -7.032 -1.907 -0.845 1.00 86.00 104 SER A O 1
ATOM 828 N N . ARG A 1 105 ? -6.916 -3.938 -1.822 1.00 89.56 105 ARG A N 1
ATOM 829 C CA . ARG A 1 105 ? -5.542 -4.256 -1.436 1.00 89.56 105 ARG A CA 1
ATOM 830 C C . ARG A 1 105 ? -4.550 -3.228 -1.972 1.00 89.56 105 ARG A C 1
ATOM 832 O O . ARG A 1 105 ? -3.773 -2.669 -1.209 1.00 89.56 105 ARG A O 1
ATOM 839 N N . ILE A 1 106 ? -4.598 -2.935 -3.270 1.00 89.94 106 ILE A N 1
ATOM 840 C CA . ILE A 1 106 ? -3.693 -1.966 -3.903 1.00 89.94 106 ILE A CA 1
ATOM 841 C C . ILE A 1 106 ? -3.906 -0.559 -3.353 1.00 89.94 106 ILE A C 1
ATOM 843 O O . ILE A 1 106 ? -2.927 0.108 -3.022 1.00 89.94 106 ILE A O 1
ATOM 847 N N . ARG A 1 107 ? -5.165 -0.121 -3.206 1.00 87.75 107 ARG A N 1
ATOM 848 C CA . ARG A 1 107 ? -5.485 1.183 -2.605 1.00 87.75 107 ARG A CA 1
ATOM 849 C C . ARG A 1 107 ? -4.872 1.311 -1.212 1.00 87.75 107 ARG A C 1
ATOM 851 O O . ARG A 1 107 ? -4.193 2.294 -0.942 1.00 87.75 107 ARG A O 1
ATOM 858 N N . LEU A 1 108 ? -5.038 0.288 -0.375 1.00 88.62 108 LEU A N 1
ATOM 859 C CA . LEU A 1 108 ? -4.469 0.250 0.969 1.00 88.62 108 LEU A CA 1
ATOM 860 C C . LEU A 1 108 ? -2.931 0.296 0.951 1.00 88.62 108 LEU A C 1
ATOM 862 O O . LEU A 1 108 ? -2.330 1.082 1.677 1.00 88.62 108 LEU A O 1
ATOM 866 N N . LEU A 1 109 ? -2.278 -0.509 0.107 1.00 91.38 109 LEU A N 1
ATOM 867 C CA . LEU A 1 109 ? -0.815 -0.512 -0.018 1.00 91.38 109 LEU A CA 1
ATOM 868 C C . LEU A 1 109 ? -0.283 0.855 -0.486 1.00 91.38 109 LEU A C 1
ATOM 870 O O . LEU A 1 109 ? 0.723 1.332 0.036 1.00 91.38 109 LEU A O 1
ATOM 874 N N . GLN A 1 110 ? -0.965 1.512 -1.430 1.00 88.56 110 GLN A N 1
ATOM 875 C CA . GLN A 1 110 ? -0.622 2.866 -1.882 1.00 88.56 110 GLN A CA 1
ATOM 876 C C . GLN A 1 110 ? -0.813 3.911 -0.773 1.00 88.56 110 GLN A C 1
ATOM 878 O O . GLN A 1 110 ? 0.040 4.783 -0.612 1.00 88.56 110 GLN A O 1
ATOM 883 N N . GLU A 1 111 ? -1.893 3.821 0.009 1.00 87.31 111 GLU A N 1
ATOM 884 C CA . GLU A 1 111 ? -2.126 4.689 1.172 1.00 87.31 111 GLU A CA 1
ATOM 885 C C . GLU A 1 111 ? -0.997 4.557 2.199 1.00 87.31 111 GLU A C 1
ATOM 887 O O . GLU A 1 111 ? -0.428 5.568 2.610 1.00 87.31 111 GLU A O 1
ATOM 892 N N . LEU A 1 112 ? -0.595 3.324 2.529 1.00 89.25 112 LEU A N 1
ATOM 893 C CA . LEU A 1 112 ? 0.524 3.068 3.438 1.00 89.25 112 LEU A CA 1
ATOM 894 C C . LEU A 1 112 ? 1.846 3.640 2.906 1.00 89.25 112 LEU A C 1
ATOM 896 O O . LEU A 1 112 ? 2.604 4.232 3.667 1.00 89.25 112 LEU A O 1
ATOM 900 N N . LEU A 1 113 ? 2.136 3.499 1.607 1.00 88.62 113 LEU A N 1
ATOM 901 C CA . LEU A 1 113 ? 3.360 4.057 1.011 1.00 88.62 113 LEU A CA 1
ATOM 902 C C . LEU A 1 113 ? 3.368 5.587 0.969 1.00 88.62 113 LEU A C 1
ATOM 904 O O . LEU A 1 113 ? 4.447 6.182 1.007 1.00 88.62 113 LEU A O 1
ATOM 908 N N . ARG A 1 114 ? 2.194 6.221 0.859 1.00 84.50 114 ARG A N 1
ATOM 909 C CA . ARG A 1 114 ? 2.067 7.682 0.881 1.00 84.50 114 ARG A CA 1
ATOM 910 C C . ARG A 1 114 ? 2.355 8.235 2.271 1.00 84.50 114 ARG A C 1
ATOM 912 O O . ARG A 1 114 ? 3.074 9.226 2.388 1.00 84.50 114 ARG A O 1
ATOM 919 N N . ASP A 1 115 ? 1.844 7.572 3.301 1.00 78.44 115 ASP A N 1
ATOM 920 C CA . ASP A 1 115 ? 2.050 7.947 4.697 1.00 78.44 115 ASP A CA 1
ATOM 921 C C . ASP A 1 115 ? 3.328 7.274 5.232 1.00 78.44 115 ASP A C 1
ATOM 923 O O . ASP A 1 115 ? 3.315 6.480 6.169 1.00 78.44 115 ASP A O 1
ATOM 927 N N . ALA A 1 116 ? 4.463 7.595 4.595 1.00 68.12 116 ALA A N 1
ATOM 928 C CA . ALA A 1 116 ? 5.767 6.986 4.872 1.00 68.12 116 ALA A CA 1
ATOM 929 C C . ALA A 1 116 ? 6.300 7.259 6.295 1.00 68.12 116 ALA A C 1
ATOM 931 O O . ALA A 1 116 ? 7.217 6.570 6.756 1.00 68.12 116 ALA A O 1
ATOM 932 N N . ASP A 1 117 ? 5.741 8.255 6.986 1.00 71.94 117 ASP A N 1
ATOM 933 C CA . ASP A 1 117 ? 6.107 8.607 8.354 1.00 71.94 117 ASP A CA 1
ATOM 934 C C . ASP A 1 117 ? 5.722 7.478 9.321 1.00 71.94 117 ASP A C 1
ATOM 936 O O . ASP A 1 117 ? 4.553 7.190 9.569 1.00 71.94 117 ASP A O 1
ATOM 940 N N . GLY A 1 118 ? 6.737 6.838 9.904 1.00 72.94 118 GLY A N 1
ATOM 941 C CA . GLY A 1 118 ? 6.552 5.703 10.808 1.00 72.94 118 GLY A CA 1
ATOM 942 C C . GLY A 1 118 ? 6.585 4.335 10.128 1.00 72.94 118 GLY A C 1
ATOM 943 O O . GLY A 1 118 ? 6.325 3.341 10.798 1.00 72.94 118 GLY A O 1
ATOM 944 N N . LEU A 1 119 ? 6.939 4.248 8.841 1.00 84.62 119 LEU A N 1
ATOM 945 C CA . LEU A 1 119 ? 7.329 2.974 8.238 1.00 84.62 119 LEU A CA 1
ATOM 946 C C . LEU A 1 119 ? 8.803 2.681 8.517 1.00 84.62 119 LEU A C 1
ATOM 948 O O . LEU A 1 119 ? 9.698 3.433 8.124 1.00 84.62 119 LEU A O 1
ATOM 952 N N . THR A 1 120 ? 9.077 1.526 9.119 1.00 88.25 120 THR A N 1
ATOM 953 C CA . THR A 1 120 ? 10.439 0.982 9.114 1.00 88.25 120 THR A CA 1
ATOM 954 C C . THR A 1 120 ? 10.846 0.591 7.684 1.00 88.25 120 THR A C 1
ATOM 956 O O . THR A 1 120 ? 9.978 0.263 6.867 1.00 88.25 120 THR A O 1
ATOM 959 N N . PRO A 1 121 ? 12.153 0.543 7.355 1.00 88.94 121 PRO A N 1
ATOM 960 C CA . PRO A 1 121 ? 12.603 0.052 6.051 1.00 88.94 121 PRO A CA 1
ATOM 961 C C . PRO A 1 121 ? 12.049 -1.340 5.712 1.00 88.94 121 PRO A C 1
ATOM 963 O O . PRO A 1 121 ? 11.586 -1.560 4.601 1.00 88.94 121 PRO A O 1
ATOM 966 N N . ALA A 1 122 ? 11.995 -2.248 6.693 1.00 89.62 122 ALA A N 1
ATOM 967 C CA . ALA A 1 122 ? 11.449 -3.591 6.500 1.00 89.62 122 ALA A CA 1
ATOM 968 C C . ALA A 1 122 ? 9.943 -3.584 6.181 1.00 89.62 122 ALA A C 1
ATOM 970 O O . ALA A 1 122 ? 9.495 -4.336 5.317 1.00 89.62 122 ALA A O 1
ATOM 971 N N . MET A 1 123 ? 9.158 -2.721 6.839 1.00 90.12 123 MET A N 1
ATOM 972 C CA . MET A 1 123 ? 7.733 -2.552 6.524 1.00 90.12 123 MET A CA 1
ATOM 973 C C . MET A 1 123 ? 7.542 -2.005 5.116 1.00 90.12 123 MET A C 1
ATOM 975 O O . MET A 1 123 ? 6.745 -2.545 4.354 1.00 90.12 123 MET A O 1
ATOM 979 N N . ARG A 1 124 ? 8.302 -0.967 4.753 1.00 91.56 124 ARG A N 1
ATOM 980 C CA . ARG A 1 124 ? 8.247 -0.375 3.415 1.00 91.56 124 ARG A CA 1
ATOM 981 C C . ARG A 1 124 ? 8.572 -1.404 2.332 1.00 91.56 124 ARG A C 1
ATOM 983 O O . ARG A 1 124 ? 7.845 -1.483 1.347 1.00 91.56 124 ARG A O 1
ATOM 990 N N . ASP A 1 125 ? 9.615 -2.204 2.529 1.00 92.00 125 ASP A N 1
ATOM 991 C CA . ASP A 1 125 ? 10.006 -3.256 1.589 1.00 92.00 125 ASP A CA 1
ATOM 992 C C . ASP A 1 125 ? 8.917 -4.328 1.461 1.00 92.00 125 ASP A C 1
ATOM 994 O O . ASP A 1 125 ? 8.596 -4.745 0.350 1.00 92.00 125 ASP A O 1
ATOM 998 N N . ASN A 1 126 ? 8.289 -4.725 2.573 1.00 92.19 126 ASN A N 1
ATOM 999 C CA . ASN A 1 126 ? 7.192 -5.695 2.567 1.00 92.19 126 ASN A CA 1
ATOM 1000 C C . ASN A 1 126 ? 5.940 -5.158 1.844 1.00 92.19 126 ASN A C 1
ATOM 1002 O O . ASN A 1 126 ? 5.323 -5.871 1.052 1.00 92.19 126 ASN A O 1
ATOM 1006 N N . ILE A 1 127 ? 5.591 -3.886 2.062 1.00 93.00 127 ILE A N 1
ATOM 1007 C CA . ILE A 1 127 ? 4.482 -3.216 1.366 1.00 93.00 127 ILE A CA 1
ATOM 1008 C C . ILE A 1 127 ? 4.766 -3.144 -0.141 1.00 93.00 127 ILE A C 1
ATOM 1010 O O . ILE A 1 127 ? 3.900 -3.479 -0.947 1.00 93.00 127 ILE A O 1
ATOM 1014 N N . LEU A 1 128 ? 5.985 -2.759 -0.534 1.00 94.06 128 LEU A N 1
ATOM 1015 C CA . LEU A 1 128 ? 6.395 -2.717 -1.940 1.00 94.06 128 LEU A CA 1
ATOM 1016 C C . LEU A 1 128 ? 6.378 -4.103 -2.595 1.00 94.06 128 LEU A C 1
ATOM 1018 O O . LEU A 1 128 ? 5.935 -4.222 -3.736 1.00 94.06 128 LEU A O 1
ATOM 1022 N N . GLN A 1 129 ? 6.825 -5.142 -1.886 1.00 94.00 129 GLN A N 1
ATOM 1023 C CA . GLN A 1 129 ? 6.765 -6.516 -2.386 1.00 94.00 129 GLN A CA 1
ATOM 1024 C C . GLN A 1 129 ? 5.314 -6.959 -2.599 1.00 94.00 129 GLN A C 1
ATOM 1026 O O . GLN A 1 129 ? 4.974 -7.429 -3.678 1.00 94.00 129 GLN A O 1
ATOM 1031 N N . ASN A 1 130 ? 4.432 -6.719 -1.624 1.00 93.25 130 ASN A N 1
ATOM 1032 C CA . ASN A 1 130 ? 3.011 -7.057 -1.749 1.00 93.25 130 ASN A CA 1
ATOM 1033 C C . ASN A 1 130 ? 2.331 -6.304 -2.897 1.00 93.25 130 ASN A C 1
ATOM 1035 O O . ASN A 1 130 ? 1.482 -6.868 -3.590 1.00 93.25 130 ASN A O 1
ATOM 1039 N N . LEU A 1 131 ? 2.708 -5.042 -3.117 1.00 93.19 131 LEU A N 1
ATOM 1040 C CA . LEU A 1 131 ? 2.213 -4.252 -4.240 1.00 93.19 131 LEU A CA 1
ATOM 1041 C C . LEU A 1 131 ? 2.627 -4.886 -5.571 1.00 93.19 131 LEU A C 1
ATOM 1043 O O . LEU A 1 131 ? 1.794 -5.016 -6.464 1.00 93.19 131 LEU A O 1
ATOM 1047 N N . LEU A 1 132 ? 3.887 -5.316 -5.684 1.00 92.19 132 LEU A N 1
ATOM 1048 C CA . LEU A 1 132 ? 4.422 -5.957 -6.882 1.00 92.19 132 LEU A CA 1
ATOM 1049 C C . LEU A 1 132 ? 3.752 -7.309 -7.170 1.00 92.19 132 LEU A C 1
ATOM 1051 O O . LEU A 1 132 ? 3.365 -7.568 -8.312 1.00 92.19 132 LEU A O 1
ATOM 1055 N N . ASP A 1 133 ? 3.566 -8.130 -6.137 1.00 91.19 133 ASP A N 1
ATOM 1056 C CA . ASP A 1 133 ? 2.925 -9.448 -6.229 1.00 91.19 133 ASP A CA 1
ATOM 1057 C C . ASP A 1 133 ? 1.441 -9.334 -6.617 1.00 91.19 133 ASP A C 1
ATOM 1059 O O . ASP A 1 133 ? 0.890 -10.200 -7.296 1.00 91.19 133 ASP A O 1
ATOM 1063 N N . SER A 1 134 ? 0.795 -8.229 -6.236 1.00 91.00 134 SER A N 1
ATOM 1064 C CA . SER A 1 134 ? -0.622 -7.969 -6.515 1.00 91.00 134 SER A CA 1
ATOM 1065 C C . SER A 1 134 ? -0.879 -7.375 -7.905 1.00 91.00 134 SER A C 1
ATOM 1067 O O . SER A 1 134 ? -2.031 -7.238 -8.304 1.00 91.00 134 SER A O 1
ATOM 1069 N N . LEU A 1 135 ? 0.151 -7.024 -8.683 1.00 89.12 135 LEU A N 1
ATOM 1070 C CA . LEU A 1 135 ? -0.050 -6.378 -9.988 1.00 89.12 135 LEU A CA 1
ATOM 1071 C C . LEU A 1 135 ? -0.829 -7.243 -10.981 1.00 89.12 135 LEU A C 1
ATOM 1073 O O . LEU A 1 135 ? -1.625 -6.720 -11.757 1.00 89.12 135 LEU A O 1
ATOM 1077 N N . ASP A 1 136 ? -0.600 -8.556 -10.987 1.00 88.25 136 ASP A N 1
ATOM 1078 C CA . ASP A 1 136 ? -1.227 -9.447 -11.970 1.00 88.25 136 ASP A CA 1
ATOM 1079 C C . ASP A 1 136 ? -2.707 -9.729 -11.668 1.00 88.25 136 ASP A C 1
ATOM 1081 O O . ASP A 1 136 ? -3.415 -10.224 -12.543 1.00 88.25 136 ASP A O 1
ATOM 1085 N N . THR A 1 137 ? -3.188 -9.389 -10.467 1.00 89.81 137 THR A N 1
ATOM 1086 C CA . THR A 1 137 ? -4.595 -9.558 -10.072 1.00 89.81 137 THR A CA 1
ATOM 1087 C C . THR A 1 137 ? -5.457 -8.338 -10.408 1.00 89.81 137 THR A C 1
ATOM 1089 O O . THR A 1 137 ? -6.680 -8.399 -10.286 1.00 89.81 137 THR A O 1
ATOM 1092 N N . LEU A 1 138 ? -4.840 -7.239 -10.855 1.00 88.12 138 LEU A N 1
ATOM 1093 C CA . LEU A 1 138 ? -5.534 -6.001 -11.188 1.00 88.12 138 LEU A CA 1
ATOM 1094 C C . LEU A 1 138 ? -6.161 -6.018 -12.591 1.00 88.12 138 LEU A C 1
ATOM 1096 O O . LEU A 1 138 ? -5.588 -6.594 -13.526 1.00 88.12 138 LEU A O 1
ATOM 1100 N N . PRO A 1 139 ? -7.275 -5.281 -12.782 1.00 89.06 139 PRO A N 1
ATOM 1101 C CA . PRO A 1 139 ? -7.741 -4.895 -14.108 1.00 89.06 139 PRO A CA 1
ATOM 1102 C C . PRO A 1 139 ? -6.637 -4.169 -14.905 1.00 89.06 139 PRO A C 1
ATOM 1104 O O . PRO A 1 139 ? -5.820 -3.470 -14.299 1.00 89.06 139 PRO A O 1
ATOM 1107 N N . PRO A 1 140 ? -6.609 -4.282 -16.249 1.00 86.50 140 PRO A N 1
ATOM 1108 C CA . PRO A 1 140 ? -5.537 -3.719 -17.076 1.00 86.50 140 PRO A CA 1
ATOM 1109 C C . PRO A 1 140 ? -5.239 -2.236 -16.814 1.00 86.50 140 PRO A C 1
ATOM 1111 O O . PRO A 1 140 ? -4.086 -1.895 -16.570 1.00 86.50 140 PRO A O 1
ATOM 1114 N N . GLU A 1 141 ? -6.266 -1.383 -16.766 1.00 86.06 141 GLU A N 1
ATOM 1115 C CA . GLU A 1 141 ? -6.101 0.066 -16.565 1.00 86.06 141 GLU A CA 1
ATOM 1116 C C . GLU A 1 141 ? -5.462 0.405 -15.205 1.00 86.06 141 GLU A C 1
ATOM 1118 O O . GLU A 1 141 ? -4.555 1.234 -15.114 1.00 86.06 141 GLU A O 1
ATOM 1123 N N . GLU A 1 142 ? -5.888 -0.271 -14.134 1.00 87.62 142 GLU A N 1
ATOM 1124 C CA . GLU A 1 142 ? -5.316 -0.073 -12.797 1.00 87.62 142 GLU A CA 1
ATOM 1125 C C . GLU A 1 142 ? -3.888 -0.615 -12.715 1.00 87.62 142 GLU A C 1
ATOM 1127 O O . GLU A 1 142 ? -3.000 0.040 -12.167 1.00 87.62 142 GLU A O 1
ATOM 1132 N N . ARG A 1 143 ? -3.632 -1.781 -13.317 1.00 89.00 143 ARG A N 1
ATOM 1133 C CA . ARG A 1 143 ? -2.284 -2.351 -13.402 1.00 89.00 143 ARG A CA 1
ATOM 1134 C C . ARG A 1 143 ? -1.323 -1.399 -14.105 1.00 89.00 143 ARG A C 1
ATOM 1136 O O . ARG A 1 143 ? -0.212 -1.190 -13.623 1.00 89.00 143 ARG A O 1
ATOM 1143 N N . GLU A 1 144 ? -1.744 -0.816 -15.221 1.00 86.25 144 GLU A N 1
ATOM 1144 C CA . GLU A 1 144 ? -0.963 0.165 -15.977 1.00 86.25 144 GLU A CA 1
ATOM 1145 C C . GLU A 1 144 ? -0.669 1.412 -15.144 1.00 86.25 144 GLU A C 1
ATOM 1147 O O . GLU A 1 144 ? 0.479 1.858 -15.101 1.00 86.25 144 GLU A O 1
ATOM 1152 N N . ARG A 1 145 ? -1.665 1.933 -14.415 1.00 87.69 145 ARG A N 1
ATOM 1153 C CA . ARG A 1 145 ? -1.495 3.083 -13.514 1.00 87.69 145 ARG A CA 1
ATOM 1154 C C . ARG A 1 145 ? -0.446 2.814 -12.433 1.00 87.69 145 ARG A C 1
ATOM 1156 O O . ARG A 1 145 ? 0.444 3.643 -12.232 1.00 87.69 145 ARG A O 1
ATOM 1163 N N . VAL A 1 146 ? -0.520 1.661 -11.766 1.00 89.88 146 VAL A N 1
ATOM 1164 C CA . VAL A 1 146 ? 0.437 1.285 -10.709 1.00 89.88 146 VAL A CA 1
ATOM 1165 C C . VAL A 1 146 ? 1.832 1.044 -11.292 1.00 89.88 146 VAL A C 1
ATOM 1167 O O . VAL A 1 146 ? 2.822 1.526 -10.739 1.00 89.88 146 VAL A O 1
ATOM 1170 N N . LEU A 1 147 ? 1.936 0.358 -12.434 1.00 89.56 147 LEU A N 1
ATOM 1171 C CA . LEU A 1 147 ? 3.213 0.148 -13.125 1.00 89.56 147 LEU A CA 1
ATOM 1172 C C . LEU A 1 147 ? 3.868 1.470 -13.530 1.00 89.56 147 LEU A C 1
ATOM 1174 O O . LEU A 1 147 ? 5.075 1.627 -13.342 1.00 89.56 147 LEU A O 1
ATOM 1178 N N . ALA A 1 148 ? 3.096 2.430 -14.040 1.00 86.75 148 ALA A N 1
ATOM 1179 C CA . ALA A 1 148 ? 3.594 3.756 -14.398 1.00 86.75 148 ALA A CA 1
ATOM 1180 C C . ALA A 1 148 ? 4.188 4.481 -13.182 1.00 86.75 148 ALA A C 1
ATOM 1182 O O . ALA A 1 148 ? 5.287 5.039 -13.246 1.00 86.75 148 ALA A O 1
ATOM 1183 N N . GLU A 1 149 ? 3.480 4.444 -12.052 1.00 89.31 149 GLU A N 1
ATOM 1184 C CA . GLU A 1 149 ? 3.911 5.076 -10.805 1.00 89.31 149 GLU A CA 1
ATOM 1185 C C . GLU A 1 149 ? 5.193 4.442 -10.250 1.00 89.31 149 GLU A C 1
ATOM 1187 O O . GLU A 1 149 ? 6.135 5.157 -9.887 1.00 89.31 149 GLU A O 1
ATOM 1192 N N . LEU A 1 150 ? 5.263 3.110 -10.231 1.00 90.19 150 LEU A N 1
ATOM 1193 C CA . LEU A 1 150 ? 6.450 2.377 -9.795 1.00 90.19 150 LEU A CA 1
ATOM 1194 C C . LEU A 1 150 ? 7.644 2.626 -10.719 1.00 90.19 150 LEU A C 1
ATOM 1196 O O . LEU A 1 150 ? 8.752 2.869 -10.242 1.00 90.19 150 LEU A O 1
ATOM 1200 N N . THR A 1 151 ? 7.411 2.644 -12.031 1.00 87.75 151 THR A N 1
ATOM 1201 C CA . THR A 1 151 ? 8.439 2.926 -13.040 1.00 87.75 151 THR A CA 1
ATOM 1202 C C . THR A 1 151 ? 8.989 4.339 -12.886 1.00 87.75 151 THR A C 1
ATOM 1204 O O . THR A 1 151 ? 10.200 4.531 -12.880 1.00 87.75 151 THR A O 1
ATOM 1207 N N . LYS A 1 152 ? 8.136 5.343 -12.665 1.00 86.38 152 LYS A N 1
ATOM 1208 C CA . LYS A 1 152 ? 8.579 6.724 -12.411 1.00 86.38 152 LYS A CA 1
ATOM 1209 C C . LYS A 1 152 ? 9.467 6.842 -11.166 1.00 86.38 152 LYS A C 1
ATOM 1211 O O . LYS A 1 152 ? 10.330 7.715 -11.104 1.00 86.38 152 LYS A O 1
ATOM 1216 N N . ASN A 1 153 ? 9.257 5.972 -10.181 1.00 87.75 153 ASN A N 1
ATOM 1217 C CA . ASN A 1 153 ? 10.008 5.938 -8.929 1.00 87.75 153 ASN A CA 1
ATOM 1218 C C . ASN A 1 153 ? 11.116 4.872 -8.902 1.00 87.75 153 ASN A C 1
ATOM 1220 O O . ASN A 1 153 ? 11.691 4.640 -7.839 1.00 87.75 153 ASN A O 1
ATOM 1224 N N . LEU A 1 154 ? 11.455 4.259 -10.042 1.00 85.88 154 LEU A N 1
ATOM 1225 C CA . LEU A 1 154 ? 12.346 3.097 -10.138 1.00 85.88 154 LEU A CA 1
ATOM 1226 C C . LEU A 1 154 ? 13.676 3.278 -9.391 1.00 85.88 154 LEU A C 1
ATOM 1228 O O . LEU A 1 154 ? 14.108 2.383 -8.667 1.00 85.88 154 LEU A O 1
ATOM 1232 N N . ALA A 1 155 ? 14.310 4.447 -9.524 1.00 85.06 155 ALA A N 1
ATOM 1233 C CA . ALA A 1 155 ? 15.585 4.758 -8.873 1.00 85.06 155 ALA A CA 1
ATOM 1234 C C . ALA A 1 155 ? 15.506 4.753 -7.332 1.00 85.06 155 ALA A C 1
ATOM 1236 O O . ALA A 1 155 ? 16.492 4.446 -6.664 1.00 85.06 155 ALA A O 1
ATOM 1237 N N . ASN A 1 156 ? 14.327 5.047 -6.775 1.00 86.94 156 ASN A N 1
ATOM 1238 C CA . ASN A 1 156 ? 14.076 5.138 -5.335 1.00 86.94 156 ASN A CA 1
ATOM 1239 C C . ASN A 1 156 ? 13.590 3.815 -4.720 1.00 86.94 156 ASN A C 1
ATOM 1241 O O . ASN A 1 156 ? 13.346 3.762 -3.511 1.00 86.94 156 ASN A O 1
ATOM 1245 N N . LEU A 1 157 ? 13.407 2.769 -5.532 1.00 89.00 157 LEU A N 1
ATOM 1246 C CA . LEU A 1 157 ? 12.993 1.452 -5.059 1.00 89.00 157 LEU A CA 1
ATOM 1247 C C . LEU A 1 157 ? 14.181 0.672 -4.467 1.00 89.00 157 LEU A C 1
ATOM 1249 O O . LEU A 1 157 ? 15.310 0.802 -4.959 1.00 89.00 157 LEU A O 1
ATOM 1253 N N . PRO A 1 158 ? 13.936 -0.188 -3.458 1.00 89.88 158 PRO A N 1
ATOM 1254 C CA . PRO A 1 158 ? 14.930 -1.133 -2.960 1.00 89.88 158 PRO A CA 1
ATOM 1255 C C . PRO A 1 158 ? 15.503 -1.986 -4.103 1.00 89.88 158 PRO A C 1
ATOM 1257 O O . PRO A 1 158 ? 14.749 -2.355 -5.006 1.00 89.88 158 PRO A O 1
ATOM 1260 N N . PRO A 1 159 ? 16.801 -2.353 -4.090 1.00 86.31 159 PRO A N 1
ATOM 1261 C CA . PRO A 1 159 ? 17.428 -3.057 -5.211 1.00 86.31 159 PRO A CA 1
ATOM 1262 C C . PRO A 1 159 ? 16.716 -4.348 -5.639 1.00 86.31 159 PRO A C 1
ATOM 1264 O O . PRO A 1 159 ? 16.599 -4.602 -6.835 1.00 86.31 159 PRO A O 1
ATOM 1267 N N . SER A 1 160 ? 16.209 -5.139 -4.688 1.00 89.06 160 SER A N 1
ATOM 1268 C CA . SER A 1 160 ? 15.465 -6.376 -4.964 1.00 89.06 160 SER A CA 1
ATOM 1269 C C . SER A 1 160 ? 14.113 -6.114 -5.634 1.00 89.06 160 SER A C 1
ATOM 1271 O O . SER A 1 160 ? 13.772 -6.790 -6.601 1.00 89.06 160 SER A O 1
ATOM 1273 N N . ILE A 1 161 ? 13.363 -5.117 -5.159 1.00 92.31 161 ILE A N 1
ATOM 1274 C CA . ILE A 1 161 ? 12.076 -4.705 -5.741 1.00 92.31 161 ILE A CA 1
ATOM 1275 C C . ILE A 1 161 ? 12.289 -4.107 -7.126 1.00 92.31 161 ILE A C 1
ATOM 1277 O O . ILE A 1 161 ? 11.586 -4.454 -8.071 1.00 92.31 161 ILE A O 1
ATOM 1281 N N . ARG A 1 162 ? 13.301 -3.244 -7.265 1.00 89.12 162 ARG A N 1
ATOM 1282 C CA . ARG A 1 162 ? 13.704 -2.671 -8.548 1.00 89.12 162 ARG A CA 1
ATOM 1283 C C . ARG A 1 162 ? 14.011 -3.774 -9.552 1.00 89.12 162 ARG A C 1
ATOM 1285 O O . ARG A 1 162 ? 13.493 -3.730 -10.657 1.00 89.12 162 ARG A O 1
ATOM 1292 N N . GLN A 1 163 ? 14.803 -4.771 -9.164 1.00 86.94 163 GLN A N 1
ATOM 1293 C CA . GLN A 1 163 ? 15.148 -5.894 -10.031 1.00 86.94 163 GLN A CA 1
ATOM 1294 C C . GLN A 1 163 ? 13.904 -6.646 -10.522 1.00 86.94 163 GLN A C 1
ATOM 1296 O O . GLN A 1 163 ? 13.731 -6.806 -11.728 1.00 86.94 163 GLN A O 1
ATOM 1301 N N . GLN A 1 164 ? 13.015 -7.038 -9.607 1.00 91.12 164 GLN A N 1
ATOM 1302 C CA . GLN A 1 164 ? 11.794 -7.772 -9.952 1.00 91.12 164 GLN A CA 1
ATOM 1303 C C . GLN A 1 164 ? 10.836 -6.949 -10.825 1.00 91.12 164 GLN A C 1
ATOM 1305 O O . GLN A 1 164 ? 10.257 -7.478 -11.772 1.00 91.12 164 GLN A O 1
ATOM 1310 N N . LEU A 1 165 ? 10.687 -5.650 -10.540 1.00 90.50 165 LEU A N 1
ATOM 1311 C CA . LEU A 1 165 ? 9.875 -4.754 -11.360 1.00 90.50 165 LEU A CA 1
ATOM 1312 C C . LEU A 1 165 ? 10.418 -4.676 -12.788 1.00 90.50 165 LEU A C 1
ATOM 1314 O O . LEU A 1 165 ? 9.641 -4.771 -13.730 1.00 90.50 165 LEU A O 1
ATOM 1318 N N . ILE A 1 166 ? 11.737 -4.539 -12.954 1.00 86.81 166 ILE A N 1
ATOM 1319 C CA . ILE A 1 166 ? 12.368 -4.503 -14.279 1.00 86.81 166 ILE A CA 1
ATOM 1320 C C . ILE A 1 166 ? 12.165 -5.830 -15.011 1.00 86.81 166 ILE A C 1
ATOM 1322 O O . ILE A 1 166 ? 11.798 -5.807 -16.180 1.00 86.81 166 ILE A O 1
ATOM 1326 N N . ASP A 1 167 ? 12.361 -6.972 -14.349 1.00 87.00 167 ASP A N 1
ATOM 1327 C CA . ASP A 1 167 ? 12.143 -8.281 -14.973 1.00 87.00 167 ASP A CA 1
ATOM 1328 C C . ASP A 1 167 ? 10.691 -8.428 -15.463 1.00 87.00 167 ASP A C 1
ATOM 1330 O O . ASP A 1 167 ? 10.474 -8.779 -16.622 1.00 87.00 167 ASP A O 1
ATOM 1334 N N . LYS A 1 168 ? 9.705 -8.055 -14.635 1.00 87.56 168 LYS A N 1
A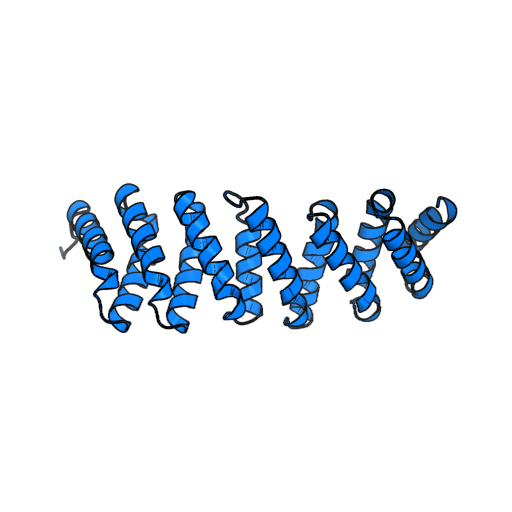TOM 1335 C CA . LYS A 1 168 ? 8.276 -8.073 -14.999 1.00 87.56 168 LYS A CA 1
ATOM 1336 C C . LYS A 1 168 ? 7.959 -7.118 -16.157 1.00 87.56 168 LYS A C 1
ATOM 1338 O O . LYS A 1 168 ? 7.187 -7.454 -17.052 1.00 87.56 168 LYS A O 1
ATOM 1343 N N . LEU A 1 169 ? 8.551 -5.928 -16.142 1.00 87.12 169 LEU A N 1
ATOM 1344 C CA . LEU A 1 169 ? 8.401 -4.914 -17.184 1.00 87.12 169 LEU A CA 1
ATOM 1345 C C . LEU A 1 169 ? 8.994 -5.372 -18.526 1.00 87.12 169 LEU A C 1
ATOM 1347 O O . LEU A 1 169 ? 8.370 -5.167 -19.564 1.00 87.12 169 LEU A O 1
ATOM 1351 N N . LEU A 1 170 ? 10.164 -6.018 -18.514 1.00 84.62 170 LEU A N 1
ATOM 1352 C CA . LEU A 1 170 ? 10.794 -6.571 -19.716 1.00 84.62 170 LEU A CA 1
ATOM 1353 C C . LEU A 1 170 ? 10.004 -7.763 -20.267 1.00 84.62 170 LEU A C 1
ATOM 1355 O O . LEU A 1 170 ? 9.750 -7.804 -21.470 1.00 84.62 170 LEU A O 1
ATOM 1359 N N . GLU A 1 171 ? 9.577 -8.684 -19.398 1.00 84.94 171 GLU A N 1
ATOM 1360 C CA . GLU A 1 171 ? 8.756 -9.848 -19.761 1.00 84.94 171 GLU A CA 1
ATOM 1361 C C . GLU A 1 171 ? 7.459 -9.431 -20.462 1.00 84.94 171 GLU A C 1
ATOM 1363 O O . GLU A 1 171 ? 7.093 -10.016 -21.477 1.00 84.94 171 GLU A O 1
ATOM 1368 N N . LYS A 1 172 ? 6.790 -8.393 -19.949 1.00 83.25 172 LYS A N 1
ATOM 1369 C CA . LYS A 1 172 ? 5.496 -7.923 -20.464 1.00 83.25 172 LYS A CA 1
ATOM 1370 C C . LYS A 1 172 ? 5.600 -6.746 -21.427 1.00 83.25 172 LYS A C 1
ATOM 1372 O O . LYS A 1 172 ? 4.579 -6.170 -21.782 1.00 83.25 172 LYS A O 1
ATOM 1377 N N . SER A 1 173 ? 6.804 -6.364 -21.852 1.00 82.75 173 SER A N 1
ATOM 1378 C CA . SER A 1 173 ? 7.018 -5.112 -22.589 1.00 82.75 173 SER A CA 1
ATOM 1379 C C . SER A 1 173 ? 6.206 -5.008 -23.888 1.00 82.75 173 SER A C 1
ATOM 1381 O O . SER A 1 173 ? 5.732 -3.922 -24.219 1.00 82.75 173 SER A O 1
ATOM 1383 N N . GLU A 1 174 ? 5.973 -6.119 -24.589 1.00 81.62 174 GLU A N 1
ATOM 1384 C CA . GLU A 1 174 ? 5.132 -6.165 -25.796 1.00 81.62 174 GLU A CA 1
ATOM 1385 C C . GLU A 1 174 ? 3.635 -5.950 -25.501 1.00 81.62 174 GLU A C 1
ATOM 1387 O O . GLU A 1 174 ? 2.909 -5.430 -26.348 1.00 81.62 174 GLU A O 1
ATOM 1392 N N . GLU A 1 175 ? 3.185 -6.307 -24.296 1.00 82.69 175 GLU A N 1
ATOM 1393 C CA . GLU A 1 175 ? 1.800 -6.160 -23.827 1.00 82.69 175 GLU A CA 1
ATOM 1394 C C . GLU A 1 175 ? 1.532 -4.783 -23.201 1.00 82.69 175 GLU A C 1
ATOM 1396 O O . GLU A 1 175 ? 0.376 -4.418 -22.985 1.00 82.69 175 GLU A O 1
ATOM 1401 N N . LEU A 1 176 ? 2.582 -4.014 -22.890 1.00 79.94 176 LEU A N 1
ATOM 1402 C CA . LEU A 1 176 ? 2.442 -2.689 -22.292 1.00 79.94 176 LEU A CA 1
ATOM 1403 C C . LEU A 1 176 ? 1.946 -1.659 -23.322 1.00 79.94 176 LEU A C 1
ATOM 1405 O O . LEU A 1 176 ? 2.424 -1.644 -24.465 1.00 79.94 176 LEU A O 1
ATOM 1409 N N . PRO A 1 177 ? 1.076 -0.718 -22.906 1.00 82.44 177 PRO A N 1
ATOM 1410 C CA . PRO A 1 177 ? 0.756 0.450 -23.715 1.00 82.44 177 PRO A CA 1
ATOM 1411 C C . PRO A 1 177 ? 2.029 1.207 -24.127 1.00 82.44 177 PRO A C 1
ATOM 1413 O O . PRO A 1 177 ? 2.958 1.310 -23.313 1.00 82.44 177 PRO A O 1
ATOM 1416 N N . PRO A 1 178 ? 2.087 1.771 -25.352 1.00 84.06 178 PRO A N 1
ATOM 1417 C CA . PRO A 1 178 ? 3.266 2.479 -25.849 1.00 84.06 178 PRO A CA 1
ATOM 1418 C C . PRO A 1 178 ? 3.800 3.535 -24.879 1.00 84.06 178 PRO A C 1
ATOM 1420 O O . PRO A 1 178 ? 5.004 3.601 -24.655 1.00 84.06 178 PRO A O 1
ATOM 1423 N N . GLU A 1 179 ? 2.922 4.304 -24.236 1.00 81.50 179 GLU A N 1
ATOM 1424 C CA . GLU A 1 179 ? 3.295 5.366 -23.302 1.00 81.50 179 GLU A CA 1
ATOM 1425 C C . GLU A 1 179 ? 4.025 4.824 -22.066 1.00 81.50 179 GLU A C 1
ATOM 1427 O O . GLU A 1 179 ? 5.031 5.396 -21.642 1.00 81.50 179 GLU A O 1
ATOM 1432 N N . ILE A 1 180 ? 3.547 3.712 -21.499 1.00 80.56 180 ILE A N 1
ATOM 1433 C CA . ILE A 1 180 ? 4.160 3.072 -20.326 1.00 80.56 180 ILE A CA 1
ATOM 1434 C C . ILE A 1 180 ? 5.476 2.405 -20.715 1.00 80.56 180 ILE A C 1
ATOM 1436 O O . ILE A 1 180 ? 6.479 2.557 -20.017 1.00 80.56 180 ILE A O 1
ATOM 1440 N N . ARG A 1 181 ? 5.498 1.719 -21.860 1.00 86.31 181 ARG A N 1
ATOM 1441 C CA . ARG A 1 181 ? 6.701 1.085 -22.405 1.00 86.31 181 ARG A CA 1
ATOM 1442 C C . ARG A 1 181 ? 7.807 2.106 -22.687 1.00 86.31 181 ARG A C 1
ATOM 1444 O O . ARG A 1 181 ? 8.963 1.879 -22.338 1.00 86.31 181 ARG A O 1
ATOM 1451 N N . ASP A 1 182 ? 7.465 3.245 -23.276 1.00 86.06 182 ASP A N 1
ATOM 1452 C CA . ASP A 1 182 ? 8.426 4.300 -23.595 1.00 86.06 182 ASP A CA 1
ATOM 1453 C C . ASP A 1 182 ? 8.976 4.967 -22.325 1.00 86.06 182 ASP A C 1
ATOM 1455 O O . ASP A 1 182 ? 10.183 5.204 -22.219 1.00 86.06 182 ASP A O 1
ATOM 1459 N N . GLN A 1 183 ? 8.123 5.218 -21.324 1.00 84.38 183 GLN A N 1
ATOM 1460 C CA . GLN A 1 183 ? 8.558 5.703 -20.007 1.00 84.38 183 GLN A CA 1
ATOM 1461 C C . GLN A 1 183 ? 9.488 4.707 -19.311 1.00 84.38 183 GLN A C 1
ATOM 1463 O O . GLN A 1 183 ? 10.529 5.101 -18.782 1.00 84.38 183 GLN A O 1
ATOM 1468 N N . MET A 1 184 ? 9.142 3.421 -19.356 1.00 87.12 184 MET A N 1
ATOM 1469 C CA . MET A 1 184 ? 9.975 2.331 -18.861 1.00 87.12 184 MET A CA 1
ATOM 1470 C C . MET A 1 184 ? 11.350 2.345 -19.525 1.00 87.12 184 MET A C 1
ATOM 1472 O O . MET A 1 184 ? 12.353 2.402 -18.818 1.00 87.12 184 MET A O 1
ATOM 1476 N N . TYR A 1 185 ? 11.434 2.349 -20.858 1.00 88.81 185 TYR A N 1
ATOM 1477 C CA . TYR A 1 185 ? 12.730 2.385 -21.539 1.00 88.81 185 TYR A CA 1
ATOM 1478 C C . TYR A 1 185 ? 13.539 3.634 -21.185 1.00 88.81 185 TYR A C 1
ATOM 1480 O O . TYR A 1 185 ? 14.741 3.525 -20.943 1.00 88.81 185 TYR A O 1
ATOM 1488 N N . ALA A 1 186 ? 12.905 4.806 -21.108 1.00 87.94 186 ALA A N 1
ATOM 1489 C CA . ALA A 1 186 ? 13.584 6.039 -20.722 1.00 87.94 186 ALA A CA 1
ATOM 1490 C C . ALA A 1 186 ? 14.189 5.950 -19.309 1.00 87.94 186 ALA A C 1
ATOM 1492 O O . ALA A 1 186 ? 15.358 6.298 -19.118 1.00 87.94 186 ALA A O 1
ATOM 1493 N N . GLU A 1 187 ? 13.437 5.444 -18.328 1.00 87.94 187 GLU A N 1
ATOM 1494 C CA . GLU A 1 187 ? 13.937 5.329 -16.955 1.00 87.94 187 GLU A CA 1
ATOM 1495 C C . GLU A 1 187 ? 14.981 4.210 -16.815 1.00 87.94 187 GLU A C 1
ATOM 1497 O O . GLU A 1 187 ? 15.972 4.377 -16.101 1.00 87.94 187 GLU A O 1
ATOM 1502 N N . LEU A 1 188 ? 14.842 3.100 -17.546 1.00 87.25 188 LEU A N 1
ATOM 1503 C CA . LEU A 1 188 ? 15.851 2.037 -17.588 1.00 87.25 188 LEU A CA 1
ATOM 1504 C C . LEU A 1 188 ? 17.178 2.540 -18.162 1.00 87.25 188 LEU A C 1
ATOM 1506 O O . LEU A 1 188 ? 18.231 2.295 -17.579 1.00 87.25 188 LEU A O 1
ATOM 1510 N N . LEU A 1 189 ? 17.140 3.289 -19.267 1.00 88.06 189 LEU A N 1
ATOM 1511 C CA . LEU A 1 189 ? 18.336 3.852 -19.900 1.00 88.06 189 LEU A CA 1
ATOM 1512 C C . LEU A 1 189 ? 19.040 4.870 -18.997 1.00 88.06 189 LEU A C 1
ATOM 1514 O O . LEU A 1 189 ? 20.267 4.909 -18.961 1.00 88.06 189 LEU A O 1
ATOM 1518 N N . LYS A 1 190 ? 18.284 5.657 -18.227 1.00 86.25 190 LYS A N 1
ATOM 1519 C CA . LYS A 1 190 ? 18.832 6.605 -17.246 1.00 86.25 190 LYS A CA 1
ATOM 1520 C C . LYS A 1 190 ? 19.572 5.914 -16.098 1.00 86.25 190 LYS A C 1
ATOM 1522 O O . LYS A 1 190 ? 20.565 6.452 -15.620 1.00 86.25 190 LYS A O 1
ATOM 1527 N N . ASN A 1 191 ? 19.107 4.739 -15.677 1.00 81.38 191 ASN A N 1
ATOM 1528 C CA . ASN A 1 191 ? 19.687 3.978 -14.566 1.00 81.38 191 ASN A CA 1
ATOM 1529 C C . ASN A 1 191 ? 20.595 2.826 -15.039 1.00 81.38 191 ASN A C 1
ATOM 1531 O O . ASN A 1 191 ? 21.058 2.032 -14.221 1.00 81.38 191 ASN A O 1
ATOM 1535 N N . VAL A 1 192 ? 20.859 2.714 -16.349 1.00 84.31 192 VAL A N 1
ATOM 1536 C CA . VAL A 1 192 ? 21.549 1.555 -16.936 1.00 84.31 192 VAL A CA 1
ATOM 1537 C C . VAL A 1 192 ? 22.944 1.354 -16.363 1.00 84.31 192 VAL A C 1
ATOM 1539 O O . VAL A 1 192 ? 23.370 0.218 -16.218 1.00 84.31 192 VAL A O 1
ATOM 1542 N N . THR A 1 193 ? 23.653 2.423 -15.994 1.00 82.38 193 THR A N 1
ATOM 1543 C CA . THR A 1 193 ? 25.021 2.350 -15.456 1.00 82.38 193 THR A CA 1
ATOM 1544 C C . THR A 1 193 ? 25.087 1.551 -14.159 1.00 82.38 193 THR A C 1
ATOM 1546 O O . THR A 1 193 ? 26.022 0.767 -13.978 1.00 82.38 193 THR A O 1
ATOM 1549 N N . ASP A 1 194 ? 24.052 1.676 -13.329 1.00 80.56 194 ASP A N 1
ATOM 1550 C CA . ASP A 1 194 ? 23.972 1.105 -11.983 1.00 80.56 194 ASP A CA 1
ATOM 1551 C C . ASP A 1 194 ? 23.343 -0.300 -11.978 1.00 80.56 194 ASP A C 1
ATOM 1553 O O . ASP A 1 194 ? 23.198 -0.927 -10.926 1.00 80.56 194 ASP A O 1
ATOM 1557 N N . MET A 1 195 ? 22.963 -0.815 -13.153 1.00 82.00 195 MET A N 1
ATOM 1558 C CA . MET A 1 195 ? 22.395 -2.154 -13.297 1.00 82.00 195 MET A CA 1
ATOM 1559 C C . MET A 1 195 ? 23.478 -3.246 -13.263 1.00 82.00 195 MET A C 1
ATOM 1561 O O . MET A 1 195 ? 24.567 -3.060 -13.822 1.00 82.00 195 MET A O 1
ATOM 1565 N N . PRO A 1 196 ? 23.177 -4.428 -12.692 1.00 82.69 196 PRO A N 1
ATOM 1566 C CA . PRO A 1 196 ? 24.008 -5.617 -12.860 1.00 82.69 196 PRO A CA 1
ATOM 1567 C C . PRO A 1 196 ? 24.172 -5.993 -14.341 1.00 82.69 196 PRO A C 1
ATOM 1569 O O . PRO A 1 196 ? 23.246 -5.833 -15.137 1.00 82.69 196 PRO A O 1
ATOM 1572 N N . ASP A 1 197 ? 25.320 -6.560 -14.718 1.00 84.75 197 ASP A N 1
ATOM 1573 C CA . ASP A 1 197 ? 25.630 -6.860 -16.126 1.00 84.75 197 ASP A CA 1
ATOM 1574 C C . ASP A 1 197 ? 24.633 -7.817 -16.792 1.00 84.75 197 ASP A C 1
ATOM 1576 O O . ASP A 1 197 ? 24.356 -7.701 -17.985 1.00 84.75 197 ASP A O 1
ATOM 1580 N N . GLU A 1 198 ? 24.070 -8.765 -16.039 1.00 83.62 198 GLU A N 1
ATOM 1581 C CA . GLU A 1 198 ? 23.031 -9.654 -16.567 1.00 83.62 198 GLU A CA 1
ATOM 1582 C C . GLU A 1 198 ? 21.775 -8.876 -16.973 1.00 83.62 198 GLU A C 1
ATOM 1584 O O . GLU A 1 198 ? 21.241 -9.088 -18.062 1.00 83.62 198 GLU A O 1
ATOM 1589 N N . MET A 1 199 ? 21.348 -7.931 -16.137 1.00 81.69 199 MET A N 1
ATOM 1590 C CA . MET A 1 199 ? 20.212 -7.064 -16.423 1.00 81.69 199 MET A CA 1
ATOM 1591 C C . MET A 1 199 ? 20.496 -6.141 -17.604 1.00 81.69 199 MET A C 1
ATOM 1593 O O . MET A 1 199 ? 19.654 -6.028 -18.491 1.00 81.69 199 MET A O 1
ATOM 1597 N N . LYS A 1 200 ? 21.692 -5.539 -17.665 1.00 85.75 200 LYS A N 1
ATOM 1598 C CA . LYS A 1 200 ? 22.117 -4.723 -18.815 1.00 85.75 200 LYS A CA 1
ATOM 1599 C C . LYS A 1 200 ? 21.993 -5.507 -20.119 1.00 85.75 200 LYS A C 1
ATOM 1601 O O . LYS A 1 200 ? 21.433 -5.002 -21.086 1.00 85.75 200 LYS A O 1
ATOM 1606 N N . ARG A 1 201 ? 22.456 -6.764 -20.140 1.00 85.75 201 ARG A N 1
ATOM 1607 C CA . ARG A 1 201 ? 22.336 -7.640 -21.317 1.00 85.75 201 ARG A CA 1
ATOM 1608 C C . ARG A 1 201 ? 20.880 -7.917 -21.687 1.00 85.75 201 ARG A C 1
ATOM 1610 O O . ARG A 1 201 ? 20.539 -7.779 -22.859 1.00 85.75 201 ARG A O 1
ATOM 1617 N N . LYS A 1 202 ? 20.025 -8.272 -20.718 1.00 84.88 202 LYS A N 1
ATOM 1618 C CA . LYS A 1 202 ? 18.583 -8.491 -20.960 1.00 84.88 202 LYS A CA 1
ATOM 1619 C C . LYS A 1 202 ? 17.919 -7.237 -21.530 1.00 84.88 202 LYS A C 1
ATOM 1621 O O . LYS A 1 202 ? 17.233 -7.324 -22.543 1.00 84.88 202 LYS A O 1
ATOM 1626 N N . LEU A 1 203 ? 18.200 -6.078 -20.936 1.00 86.00 203 LEU A N 1
ATOM 1627 C CA . LEU A 1 203 ? 17.704 -4.787 -21.397 1.00 86.00 203 LEU A CA 1
ATOM 1628 C C . LEU A 1 203 ? 18.138 -4.501 -22.839 1.00 86.00 203 LEU A C 1
ATOM 1630 O O . LEU A 1 203 ? 17.294 -4.189 -23.666 1.00 86.00 203 LEU A O 1
ATOM 1634 N N . VAL A 1 204 ? 19.425 -4.646 -23.173 1.00 86.75 204 VAL A N 1
ATOM 1635 C CA . VAL A 1 204 ? 19.922 -4.407 -24.541 1.00 86.75 204 VAL A CA 1
ATOM 1636 C C . VAL A 1 204 ? 19.246 -5.327 -25.557 1.00 86.75 204 VAL A C 1
ATOM 1638 O O . VAL A 1 204 ? 18.847 -4.856 -26.619 1.00 86.75 204 VAL A O 1
ATOM 1641 N N . VAL A 1 205 ? 19.080 -6.615 -25.240 1.00 86.81 205 VAL A N 1
ATOM 1642 C CA . VAL A 1 205 ? 18.369 -7.558 -26.119 1.00 86.81 205 VAL A CA 1
ATOM 1643 C C . VAL A 1 205 ? 16.935 -7.093 -26.363 1.00 86.81 205 VAL A C 1
ATOM 1645 O O . VAL A 1 205 ? 16.493 -7.066 -27.509 1.00 86.81 205 VAL A O 1
ATOM 1648 N N . GLU A 1 206 ? 16.224 -6.688 -25.313 1.00 86.25 206 GLU A N 1
ATOM 1649 C CA . GLU A 1 206 ? 14.830 -6.258 -25.426 1.00 86.25 206 GLU A CA 1
ATOM 1650 C C . GLU A 1 206 ? 14.678 -4.928 -26.177 1.00 86.25 206 GLU A C 1
ATOM 1652 O O . GLU A 1 206 ? 13.799 -4.775 -27.028 1.00 86.25 206 GLU A O 1
ATOM 1657 N N . LEU A 1 207 ? 15.592 -3.986 -25.933 1.00 86.31 207 LEU A N 1
ATOM 1658 C CA . LEU A 1 207 ? 15.664 -2.725 -26.665 1.00 86.31 207 LEU A CA 1
ATOM 1659 C C . LEU A 1 207 ? 15.935 -2.956 -28.153 1.00 86.31 207 LEU A C 1
ATOM 1661 O O . LEU A 1 207 ? 15.352 -2.271 -28.982 1.00 86.31 207 LEU A O 1
ATOM 1665 N N . LEU A 1 208 ? 16.792 -3.916 -28.509 1.00 85.69 208 LEU A N 1
ATOM 1666 C CA . LEU A 1 208 ? 17.089 -4.236 -29.907 1.00 85.69 208 LEU A CA 1
ATOM 1667 C C . LEU A 1 208 ? 15.892 -4.848 -30.638 1.00 85.69 208 LEU A C 1
ATOM 1669 O O . LEU A 1 208 ? 15.662 -4.492 -31.790 1.00 85.69 208 LEU A O 1
ATOM 1673 N N . LYS A 1 209 ? 15.111 -5.718 -29.987 1.00 85.12 209 LYS A N 1
ATOM 1674 C CA . LYS A 1 209 ? 13.882 -6.277 -30.584 1.00 85.12 209 LYS A CA 1
ATOM 1675 C C . LYS A 1 209 ? 12.851 -5.198 -30.905 1.00 85.12 209 LYS A C 1
ATOM 1677 O O . LYS A 1 209 ? 12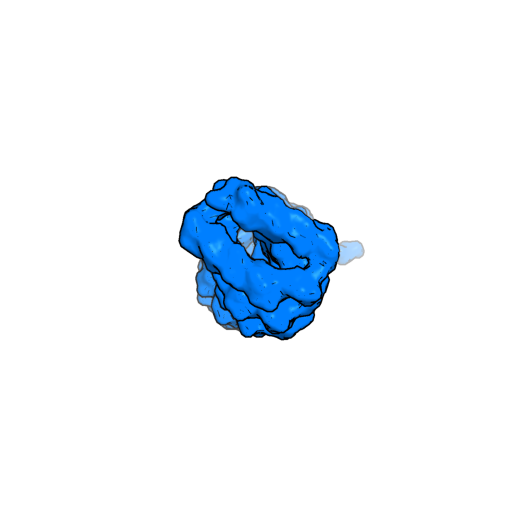.177 -5.275 -31.925 1.00 85.12 209 LYS A O 1
ATOM 1682 N N . ASN A 1 210 ? 12.744 -4.197 -30.033 1.00 81.44 210 ASN A N 1
ATOM 1683 C CA . ASN A 1 210 ? 11.709 -3.171 -30.111 1.00 81.44 210 ASN A CA 1
ATOM 1684 C C . ASN A 1 210 ? 12.197 -1.849 -30.715 1.00 81.44 210 ASN A C 1
ATOM 1686 O O . ASN A 1 210 ? 11.404 -0.915 -30.829 1.00 81.44 210 ASN A O 1
ATOM 1690 N N . VAL A 1 211 ? 13.474 -1.749 -31.109 1.00 83.50 211 VAL A N 1
ATOM 1691 C CA . VAL A 1 211 ? 14.114 -0.477 -31.483 1.00 83.50 211 VAL A CA 1
ATOM 1692 C C . VAL A 1 211 ? 13.354 0.248 -32.585 1.00 83.50 211 VAL A C 1
ATOM 1694 O O . VAL A 1 211 ? 13.220 1.464 -32.522 1.00 83.50 211 VAL A O 1
ATOM 1697 N N . ASP A 1 212 ? 12.794 -0.471 -33.555 1.00 83.69 212 ASP A N 1
ATOM 1698 C CA . ASP A 1 212 ? 12.084 0.129 -34.687 1.00 83.69 212 ASP A CA 1
ATOM 1699 C C . ASP A 1 212 ? 10.748 0.769 -34.289 1.00 83.69 212 ASP A C 1
ATOM 1701 O O . ASP A 1 212 ? 10.325 1.742 -34.917 1.00 83.69 212 ASP A O 1
ATOM 1705 N N . ASN A 1 213 ? 10.140 0.290 -33.201 1.00 80.50 213 ASN A N 1
ATOM 1706 C CA . ASN A 1 213 ? 8.856 0.754 -32.675 1.00 80.50 213 ASN A CA 1
ATOM 1707 C C . ASN A 1 213 ? 8.998 1.862 -31.618 1.00 80.50 213 ASN A C 1
ATOM 1709 O O . ASN A 1 213 ? 7.995 2.316 -31.069 1.00 80.50 213 ASN A O 1
ATOM 1713 N N . MET A 1 214 ? 10.224 2.303 -31.318 1.00 84.25 214 MET A N 1
ATOM 1714 C CA . MET A 1 214 ? 10.488 3.320 -30.299 1.00 84.25 214 MET A CA 1
ATOM 1715 C C . MET A 1 214 ? 10.490 4.748 -30.867 1.00 84.25 214 MET A C 1
ATOM 1717 O O . MET A 1 214 ? 10.966 4.982 -31.988 1.00 84.25 214 MET A O 1
ATOM 1721 N N . PRO A 1 215 ? 10.097 5.751 -30.058 1.00 86.31 215 PRO A N 1
ATOM 1722 C CA . PRO A 1 215 ? 10.341 7.155 -30.357 1.00 86.31 215 PRO A CA 1
ATOM 1723 C C . PRO A 1 215 ? 11.813 7.428 -30.672 1.00 86.31 215 PRO A C 1
ATOM 1725 O O . PRO A 1 215 ? 12.727 6.877 -30.053 1.00 86.31 215 PRO A O 1
ATOM 1728 N N . THR A 1 216 ? 12.066 8.354 -31.599 1.00 88.50 216 THR A N 1
ATOM 1729 C CA . THR A 1 216 ? 13.430 8.710 -32.029 1.00 88.50 216 THR A CA 1
ATOM 1730 C C . THR A 1 216 ? 14.346 9.099 -30.865 1.00 88.50 216 THR A C 1
ATOM 1732 O O . THR A 1 216 ? 15.522 8.741 -30.878 1.00 88.50 216 THR A O 1
ATOM 1735 N N . SER A 1 217 ? 13.819 9.776 -29.843 1.00 87.44 217 SER A N 1
ATOM 1736 C CA . SER A 1 217 ? 14.570 10.147 -28.638 1.00 87.44 217 SER A CA 1
ATOM 1737 C C . SER A 1 217 ? 15.059 8.935 -27.838 1.00 87.44 217 SER A C 1
ATOM 1739 O O . SER A 1 217 ? 16.183 8.955 -27.338 1.00 87.44 217 SER A O 1
ATOM 1741 N N . ILE A 1 218 ? 14.249 7.879 -27.734 1.00 87.00 218 ILE A N 1
ATOM 1742 C CA . ILE A 1 218 ? 14.615 6.638 -27.043 1.00 87.00 218 ILE A CA 1
ATOM 1743 C C . ILE A 1 218 ? 15.622 5.868 -27.892 1.00 87.00 218 ILE A C 1
ATOM 1745 O O . ILE A 1 218 ? 16.691 5.536 -27.390 1.00 87.00 218 ILE A O 1
ATOM 1749 N N . ARG A 1 219 ? 15.380 5.702 -29.201 1.00 88.88 219 ARG A N 1
ATOM 1750 C CA . ARG A 1 219 ? 16.336 5.036 -30.114 1.00 88.88 219 ARG A CA 1
ATOM 1751 C C . ARG A 1 219 ? 17.737 5.637 -30.044 1.00 88.88 219 ARG A C 1
ATOM 1753 O O . ARG A 1 219 ? 18.725 4.912 -29.993 1.00 88.88 219 ARG A O 1
ATOM 1760 N N . GLN A 1 220 ? 17.836 6.965 -30.008 1.00 87.88 220 GLN A N 1
ATOM 1761 C CA . GLN A 1 220 ? 19.123 7.650 -29.876 1.00 87.88 220 GLN A CA 1
ATOM 1762 C C . GLN A 1 220 ? 19.827 7.327 -28.552 1.00 87.88 220 GLN A C 1
ATOM 1764 O O . GLN A 1 220 ? 21.049 7.189 -28.533 1.00 87.88 220 GLN A O 1
ATOM 1769 N N . GLN A 1 221 ? 19.083 7.205 -27.451 1.00 86.94 221 GLN A N 1
ATOM 1770 C CA . GLN A 1 221 ? 19.641 6.808 -26.156 1.00 86.94 221 GLN A CA 1
ATOM 1771 C C . GLN A 1 221 ? 20.071 5.339 -26.151 1.00 86.94 221 GLN A C 1
ATOM 1773 O O . GLN A 1 221 ? 21.179 5.049 -25.711 1.00 86.94 221 GLN A O 1
ATOM 1778 N N . VAL A 1 222 ? 19.260 4.439 -26.717 1.00 86.38 222 VAL A N 1
ATOM 1779 C CA . VAL A 1 222 ? 19.606 3.018 -26.892 1.00 86.38 222 VAL A CA 1
ATOM 1780 C C . VAL A 1 222 ? 20.926 2.878 -27.646 1.00 86.38 222 VAL A C 1
ATOM 1782 O O . VAL A 1 222 ? 21.839 2.210 -27.169 1.00 86.38 222 VAL A O 1
ATOM 1785 N N . MET A 1 223 ? 21.073 3.571 -28.779 1.00 85.88 223 MET A N 1
ATOM 1786 C CA . MET A 1 223 ? 22.310 3.536 -29.564 1.00 85.88 223 MET A CA 1
ATOM 1787 C C . MET A 1 223 ? 23.509 4.031 -28.751 1.00 85.88 223 MET A C 1
ATOM 1789 O O . MET A 1 223 ? 24.550 3.384 -28.756 1.00 85.88 223 MET A O 1
ATOM 1793 N N . LYS A 1 224 ? 23.374 5.132 -27.999 1.00 85.44 224 LYS A N 1
ATOM 1794 C CA . LYS A 1 224 ? 24.453 5.615 -27.118 1.00 85.44 224 LYS A CA 1
ATOM 1795 C C . LYS A 1 224 ? 24.867 4.574 -26.084 1.00 85.44 224 LYS A C 1
ATOM 1797 O O . LYS A 1 224 ? 26.058 4.425 -25.848 1.00 85.44 224 LYS A O 1
ATOM 1802 N N . VAL A 1 225 ? 23.910 3.878 -25.473 1.00 83.19 225 VAL A N 1
ATOM 1803 C CA . VAL A 1 225 ? 24.212 2.815 -24.508 1.00 83.19 225 VAL A CA 1
ATOM 1804 C C . VAL A 1 225 ? 24.967 1.684 -25.198 1.00 83.19 225 VAL A C 1
ATOM 1806 O O . VAL A 1 225 ? 26.032 1.315 -24.725 1.00 83.19 225 VAL A O 1
ATOM 1809 N N . ILE A 1 226 ? 24.494 1.205 -26.349 1.00 80.56 226 ILE A N 1
ATOM 1810 C CA . ILE A 1 226 ? 25.130 0.102 -27.088 1.00 80.56 226 ILE A CA 1
ATOM 1811 C C . ILE A 1 226 ? 26.556 0.449 -27.535 1.00 80.56 226 ILE A C 1
ATOM 1813 O O . ILE A 1 226 ? 27.444 -0.381 -27.399 1.00 80.56 226 ILE A O 1
ATOM 1817 N N . TYR A 1 227 ? 26.795 1.657 -28.053 1.00 79.69 227 TYR A N 1
ATOM 1818 C CA . TYR A 1 227 ? 28.124 2.055 -28.539 1.00 79.69 227 TYR A CA 1
ATOM 1819 C C . TYR A 1 227 ? 29.125 2.390 -27.422 1.00 79.69 227 TYR A C 1
ATOM 1821 O O . TYR A 1 227 ? 30.324 2.429 -27.690 1.00 79.69 227 TYR A O 1
ATOM 1829 N N . ASN A 1 228 ? 28.648 2.648 -26.201 1.00 71.69 228 ASN A N 1
ATOM 1830 C CA . ASN A 1 228 ? 29.486 2.977 -25.044 1.00 71.69 228 ASN A CA 1
ATOM 1831 C C . ASN A 1 228 ? 29.635 1.814 -24.040 1.00 71.69 228 ASN A C 1
ATOM 1833 O O . ASN A 1 228 ? 30.315 1.998 -23.029 1.00 71.69 228 ASN A O 1
ATOM 1837 N N . SER A 1 229 ? 28.975 0.673 -24.282 1.00 60.31 229 SER A N 1
ATOM 1838 C CA . SER A 1 229 ? 29.071 -0.563 -23.482 1.00 60.31 229 SER A CA 1
ATOM 1839 C C . SER A 1 229 ? 30.117 -1.507 -24.060 1.00 60.31 229 SER A C 1
ATOM 1841 O O . SER A 1 229 ? 30.763 -2.212 -23.256 1.00 60.31 229 SER A O 1
#

Secondary structure (DSSP, 8-state):
------HHHHHHHHHHHHHTGGGS-HHHHHHHHHHHHHHGGGS-HHHHHHHHHHHHHHGGGS-HHHHHHHHHHHHTTGGGS-HHHHHHHHHHHHHHGGGS-HHHHHHHHHHHHH--TT--HHHHHHHHHHHHHTGGGS-HHHHHHHHHHHHHTGGGS-HHHHHHHHHHHHHTTTTS-HHHHHHHHHHHHHTGGGS-HHHHHHHHHHHHHHGGGS-HHHHHHHHHHHHH-

InterPro domains:
  IPR011989 Armadillo-like helical [G3DSA:1.25.10.10] (6-228)
  IPR016024 Armadillo-type fold [SSF48371] (15-218)
  IPR021455 Protein of unknown function DUF3106 [PF11304] (65-165)
  IPR025527 HUWE1/REV1, ubiquitin-binding motif [PF14377] (21-30)
  IPR025527 HUWE1/REV1, ubiquitin-binding motif [PF14377] (40-54)